Protein AF-0000000069136596 (afdb_homodimer)

InterPro domains:
  IPR002048 EF-hand domain [PF13202] (59-79)
  IPR002048 EF-hand domain [PS50222] (50-85)
  IPR002048 EF-hand domain [SM00054] (54-82)
  IPR011992 EF-hand domain pair [SSF47473] (1-91)
  IPR013787 S100/CaBP-9k-type, calcium binding, subdomain [PF01023] (4-41)
  IPR013787 S100/CaBP-9k-type, calcium binding, subdomain [SM01394] (4-48)
  IPR018247 EF-Hand 1, calcium-binding site [PS00018] (63-75)
  IPR034325 S-100 [cd00213] (2-83)

Secondary structure (DSSP, 8-state):
--HHHHHHHHHHHHHHHHTTSSS-TTSEEHHHHHHHIIIIITSHHHHTTS-HHHHHHHHHHHTSS-SSEE-HHHHHHHHHHHHHHHHHHHHHHH--S---S--------/--HHHHHHHHHHHHHHHHTTSSS-TTSEEHHHHHHHIIIIITSHHHHTTS-HHHHHHHHHHHTSS-SSEE-HHHHHHHHHHHHHHHHHHHHHHHT-S------------

Solvent-accessible surface area (backbone atoms only — not comparable to full-atom values): 12000 Å² total; per-residue (Å²): 132,46,71,66,53,50,51,32,51,48,55,50,50,57,49,46,71,45,13,34,77,89,58,55,60,74,30,23,42,59,69,37,43,53,50,48,37,60,67,40,62,64,32,68,77,49,48,72,49,26,51,68,68,32,52,52,53,21,55,48,41,44,54,59,80,66,73,59,49,28,41,64,69,34,48,38,50,21,50,35,39,42,29,49,26,32,48,52,44,55,51,56,67,59,52,70,57,87,78,73,76,92,69,76,77,80,64,90,124,132,44,74,65,53,50,49,32,51,48,54,50,49,55,50,46,70,45,15,34,77,89,58,59,60,73,30,23,42,56,71,39,45,50,50,48,38,60,69,41,62,65,31,68,76,48,49,75,47,27,51,66,69,34,51,52,53,21,56,49,42,45,52,59,81,66,74,61,48,29,41,64,69,33,45,39,50,22,51,36,40,42,30,50,27,31,47,52,42,54,50,56,66,60,52,71,58,85,80,71,75,90,64,76,75,75,62,87,123

Sequence (218 aa):
MSHLEQLIVSMVDVFEEYAGQEGKKNQISMDELKTLIDNEVSKPEFQKKIHAEDVTKAMDFLDKNHDGVVNFNEFSRCVATLARGYYKQKQGKGGKKGKGREEDEQEDQMSHLEQLIVSMVDVFEEYAGQEGKKNQISMDELKTLIDNEVSKPEFQKKIHAEDVTKAMDFLDKNHDGVVNFNEFSRCVATLARGYYKQKQGKGGKKGKGREEDEQEDQ

Structure (mmCIF, N/CA/C/O backbone):
data_AF-0000000069136596-model_v1
#
loop_
_entity.id
_entity.type
_entity.pdbx_description
1 polymer 'EF-hand domain-containing protein'
#
loop_
_atom_site.group_PDB
_atom_site.id
_atom_site.type_symbol
_atom_site.label_atom_id
_atom_site.label_alt_id
_atom_site.label_comp_id
_atom_site.label_asym_id
_atom_site.label_entity_id
_atom_site.label_seq_id
_atom_site.pdbx_PDB_ins_code
_atom_site.Cartn_x
_atom_site.Cartn_y
_atom_site.Cartn_z
_atom_site.occupancy
_atom_site.B_iso_or_equiv
_atom_site.auth_seq_id
_atom_site.auth_comp_id
_atom_site.auth_asym_id
_atom_site.auth_atom_id
_atom_site.pdbx_PDB_model_num
ATOM 1 N N . MET A 1 1 ? 9.906 3.145 -15.047 1 66.81 1 MET A N 1
ATOM 2 C CA . MET A 1 1 ? 9.562 2.783 -13.672 1 66.81 1 MET A CA 1
ATOM 3 C C . MET A 1 1 ? 8.75 1.494 -13.641 1 66.81 1 MET A C 1
ATOM 5 O O . MET A 1 1 ? 7.91 1.257 -14.516 1 66.81 1 MET A O 1
ATOM 9 N N . SER A 1 2 ? 9.172 0.569 -12.75 1 83.19 2 SER A N 1
ATOM 10 C CA . SER A 1 2 ? 8.438 -0.682 -12.609 1 83.19 2 SER A CA 1
ATOM 11 C C . SER A 1 2 ? 7.074 -0.45 -11.953 1 83.19 2 SER A C 1
ATOM 13 O O . SER A 1 2 ? 6.836 0.607 -11.367 1 83.19 2 SER A O 1
ATOM 15 N N . HIS A 1 3 ? 6.18 -1.382 -12.102 1 90.56 3 HIS A N 1
ATOM 16 C CA . HIS A 1 3 ? 4.832 -1.246 -11.555 1 90.56 3 HIS A CA 1
ATOM 17 C C . HIS A 1 3 ? 4.859 -1.157 -10.031 1 90.56 3 HIS A C 1
ATOM 19 O O . HIS A 1 3 ? 4.086 -0.404 -9.438 1 90.56 3 HIS A O 1
ATOM 25 N N . LEU A 1 4 ? 5.785 -1.9 -9.445 1 93.12 4 LEU A N 1
ATOM 26 C CA . LEU A 1 4 ? 5.914 -1.865 -7.996 1 93.12 4 LEU A CA 1
ATOM 27 C C . LEU A 1 4 ? 6.406 -0.5 -7.527 1 93.12 4 LEU A C 1
ATOM 29 O O . LEU A 1 4 ? 5.898 0.043 -6.543 1 93.12 4 LEU A O 1
ATOM 33 N N . GLU A 1 5 ? 7.34 0.072 -8.25 1 92.5 5 GLU A N 1
ATOM 34 C CA . GLU A 1 5 ? 7.844 1.399 -7.914 1 92.5 5 GLU A CA 1
ATOM 35 C C . GLU A 1 5 ? 6.742 2.451 -8.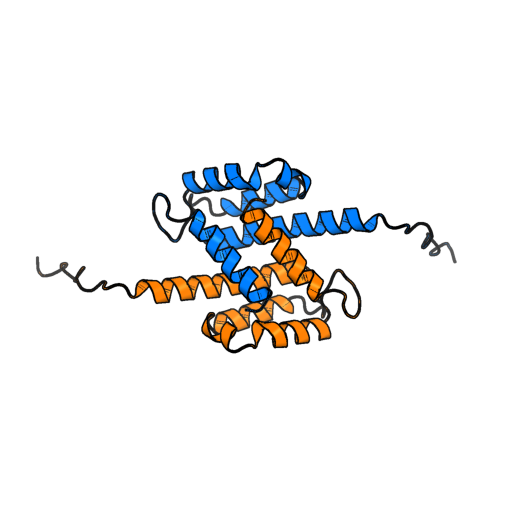023 1 92.5 5 GLU A C 1
ATOM 37 O O . GLU A 1 5 ? 6.605 3.305 -7.141 1 92.5 5 GLU A O 1
ATOM 42 N N . GLN A 1 6 ? 6.066 2.398 -9.055 1 93.81 6 GLN A N 1
ATOM 43 C CA . GLN A 1 6 ? 4.961 3.338 -9.227 1 93.81 6 GLN A CA 1
ATOM 44 C C . GLN A 1 6 ? 3.961 3.23 -8.078 1 93.81 6 GLN A C 1
ATOM 46 O O . GLN A 1 6 ? 3.428 4.242 -7.621 1 93.81 6 GLN A O 1
ATOM 51 N N . LEU A 1 7 ? 3.717 2.084 -7.711 1 96.44 7 LEU A N 1
ATOM 52 C CA . LEU A 1 7 ? 2.791 1.837 -6.609 1 96.44 7 LEU A CA 1
ATOM 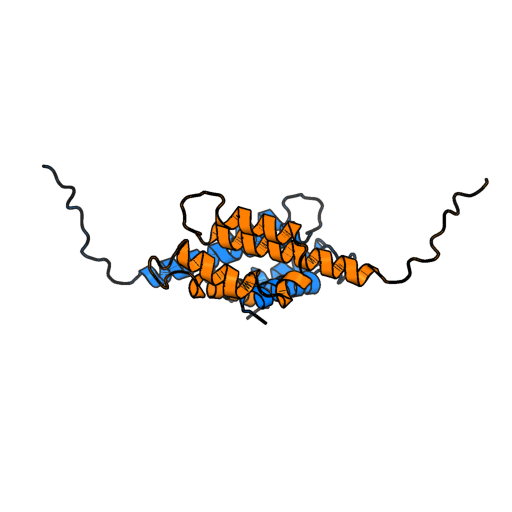53 C C . LEU A 1 7 ? 3.295 2.479 -5.32 1 96.44 7 LEU A C 1
ATOM 55 O O . LEU A 1 7 ? 2.541 3.168 -4.629 1 96.44 7 LEU A O 1
ATOM 59 N N . ILE A 1 8 ? 4.555 2.336 -5.043 1 96.44 8 ILE A N 1
ATOM 60 C CA . ILE A 1 8 ? 5.176 2.865 -3.836 1 96.44 8 ILE A CA 1
ATOM 61 C C . ILE A 1 8 ? 5.145 4.391 -3.863 1 96.44 8 ILE A C 1
ATOM 63 O O . ILE A 1 8 ? 4.762 5.027 -2.879 1 96.44 8 ILE A O 1
ATOM 67 N N . VAL A 1 9 ? 5.477 4.93 -4.961 1 94.5 9 VAL A N 1
ATOM 68 C CA . VAL A 1 9 ? 5.48 6.383 -5.129 1 94.5 9 VAL A CA 1
ATOM 69 C C . VAL A 1 9 ? 4.062 6.922 -4.969 1 94.5 9 VAL A C 1
ATOM 71 O O . VAL A 1 9 ? 3.848 7.93 -4.293 1 94.5 9 VAL A O 1
ATOM 74 N N . SER A 1 10 ? 3.158 6.266 -5.562 1 96.31 10 SER A N 1
ATOM 75 C CA . SER A 1 10 ? 1.762 6.68 -5.477 1 96.31 10 SER A CA 1
ATOM 76 C C . SER A 1 10 ? 1.274 6.688 -4.031 1 96.31 10 SER A C 1
ATOM 78 O O . SER A 1 10 ? 0.524 7.578 -3.627 1 96.31 10 SER A O 1
ATOM 80 N N . MET A 1 11 ? 1.636 5.711 -3.26 1 97.31 11 MET A N 1
ATOM 81 C CA . MET A 1 11 ? 1.23 5.641 -1.858 1 97.31 11 MET A CA 1
ATOM 82 C C . MET A 1 11 ? 1.75 6.844 -1.08 1 97.31 11 MET A C 1
ATOM 84 O O . MET A 1 11 ? 1.012 7.453 -0.305 1 97.31 11 MET A O 1
ATOM 88 N N . VAL A 1 12 ? 2.961 7.227 -1.325 1 96.31 12 VAL A N 1
ATOM 89 C CA . VAL A 1 12 ? 3.568 8.375 -0.661 1 96.31 12 VAL A CA 1
ATOM 90 C C . VAL A 1 12 ? 2.889 9.664 -1.131 1 96.31 12 VAL A C 1
ATOM 92 O O . VAL A 1 12 ? 2.582 10.539 -0.322 1 96.31 12 VAL A O 1
ATOM 95 N N . ASP A 1 13 ? 2.604 9.727 -2.418 1 94.81 13 ASP A N 1
ATOM 96 C CA . ASP A 1 13 ? 1.958 10.914 -2.979 1 94.81 13 ASP A CA 1
ATOM 97 C C . ASP A 1 13 ? 0.578 11.133 -2.363 1 94.81 13 ASP A C 1
ATOM 99 O O . ASP A 1 13 ? 0.215 12.258 -2.02 1 94.81 13 ASP A O 1
ATOM 103 N N . VAL A 1 14 ? -0.186 10.109 -2.24 1 95.75 14 VAL A N 1
ATOM 104 C CA . VAL A 1 14 ? -1.52 10.219 -1.659 1 95.75 14 VAL A CA 1
ATOM 105 C C . VAL A 1 14 ? -1.414 10.672 -0.205 1 95.75 14 VAL A C 1
ATOM 107 O O . VAL A 1 14 ? -2.182 11.531 0.241 1 95.75 14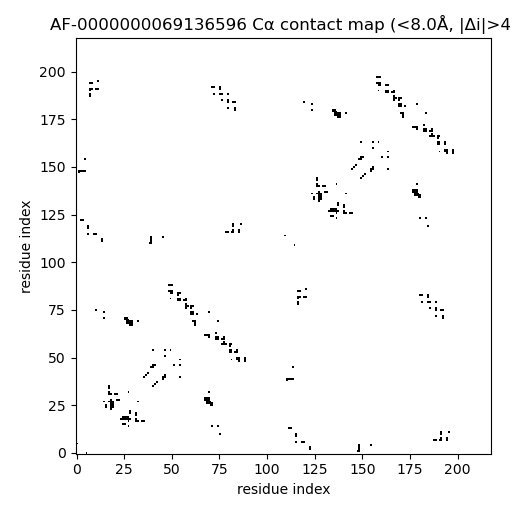 VAL A O 1
ATOM 110 N N . PHE A 1 15 ? -0.459 10.109 0.512 1 95.56 15 PHE A N 1
ATOM 111 C CA . PHE A 1 15 ? -0.244 10.523 1.893 1 95.56 15 PHE A CA 1
ATOM 112 C C . PHE A 1 15 ? 0.064 12.016 1.965 1 95.56 15 PHE A C 1
ATOM 114 O O . PHE A 1 15 ? -0.527 12.734 2.77 1 95.56 15 PHE A O 1
ATOM 121 N N . GLU A 1 16 ? 0.903 12.477 1.153 1 94.25 16 GLU A N 1
ATOM 122 C CA . GLU A 1 16 ? 1.359 13.859 1.184 1 94.25 16 GLU A CA 1
ATOM 123 C C . GLU A 1 16 ? 0.267 14.812 0.703 1 94.25 16 GLU A C 1
ATOM 125 O O . GLU A 1 16 ? 0.272 16 1.048 1 94.25 16 GLU A O 1
ATOM 130 N N . GLU A 1 17 ? -0.557 14.305 -0.137 1 93.81 17 GLU A N 1
ATOM 131 C CA . GLU A 1 17 ? -1.683 15.117 -0.596 1 93.81 17 GLU A CA 1
ATOM 132 C C . GLU A 1 17 ? -2.539 15.586 0.577 1 93.81 17 GLU A C 1
ATOM 134 O O . GLU A 1 17 ? -3.115 16.672 0.533 1 93.81 17 GLU A O 1
ATOM 139 N N . TYR A 1 18 ? -2.58 14.734 1.572 1 92.12 18 TYR A N 1
ATOM 140 C CA . TYR A 1 18 ? -3.439 15.07 2.701 1 92.12 18 TYR A CA 1
ATOM 141 C C . TYR A 1 18 ? -2.617 15.547 3.889 1 92.12 18 TYR A C 1
ATOM 143 O O . TYR A 1 18 ? -3.094 16.344 4.699 1 92.12 18 TYR A O 1
ATOM 151 N N . ALA A 1 19 ? -1.396 15.078 3.959 1 91.38 19 ALA A N 1
ATOM 152 C CA . ALA A 1 19 ? -0.52 15.523 5.043 1 91.38 19 ALA A CA 1
ATOM 153 C C . ALA A 1 19 ? 0.011 16.922 4.781 1 91.38 19 ALA A C 1
ATOM 155 O O . ALA A 1 19 ? 0.434 17.234 3.664 1 91.38 19 ALA A O 1
ATOM 156 N N . GLY A 1 20 ? 0 17.859 5.641 1 79.75 20 GLY A N 1
ATOM 157 C CA . GLY A 1 20 ? 0.69 19.141 5.574 1 79.75 20 GLY A CA 1
ATOM 158 C C . GLY A 1 20 ? -0.169 20.25 5 1 79.75 20 GLY A C 1
ATOM 159 O O . GLY A 1 20 ? 0.334 21.328 4.688 1 79.75 20 GLY A O 1
ATOM 160 N N . GLN A 1 21 ? -1.398 19.938 4.812 1 77.19 21 GLN A N 1
ATOM 161 C CA . GLN A 1 21 ? -2.283 21.016 4.383 1 77.19 21 GLN A CA 1
ATOM 162 C C . GLN A 1 21 ? -2.449 22.062 5.48 1 77.19 21 GLN A C 1
ATOM 164 O O . GLN A 1 21 ? -2.541 23.266 5.195 1 77.19 21 GLN A O 1
ATOM 169 N N . GLU A 1 22 ? -2.506 21.703 6.742 1 69.06 22 GLU A N 1
ATOM 170 C CA . GLU A 1 22 ? -2.748 22.625 7.848 1 69.06 22 GLU A CA 1
ATOM 171 C C . GLU A 1 22 ? -1.62 22.562 8.875 1 69.06 22 GLU A C 1
ATOM 173 O O . GLU A 1 22 ? -1.711 23.188 9.938 1 69.06 22 GLU A O 1
ATOM 178 N N . GLY A 1 23 ? -0.565 21.859 8.492 1 69.5 23 GLY A N 1
ATOM 179 C CA . GLY A 1 23 ? 0.415 21.703 9.555 1 69.5 23 GLY A CA 1
ATOM 180 C C . GLY A 1 23 ? 1.659 20.953 9.117 1 69.5 23 GLY A C 1
ATOM 181 O O . GLY A 1 23 ? 2.26 21.281 8.086 1 69.5 23 GLY A O 1
ATOM 182 N N . LYS A 1 24 ? 1.936 19.969 10.016 1 77.94 24 LYS A N 1
ATOM 183 C CA . LYS A 1 24 ? 3.143 19.172 9.828 1 77.94 24 LYS A CA 1
ATOM 184 C C . LYS A 1 24 ? 3.055 18.328 8.562 1 77.94 24 LYS A C 1
ATOM 186 O O . LYS A 1 24 ? 2.08 17.594 8.359 1 77.94 24 LYS A O 1
ATOM 191 N N . LYS A 1 25 ? 3.967 18.438 7.727 1 84.62 25 LYS A N 1
ATOM 192 C CA . LYS A 1 25 ? 3.984 17.797 6.414 1 84.62 25 LYS A CA 1
ATOM 193 C C . LYS A 1 25 ? 4.191 16.297 6.535 1 84.62 25 LYS A C 1
ATOM 195 O O . LYS A 1 25 ? 3.973 15.547 5.574 1 84.62 25 LYS A O 1
ATOM 200 N N . ASN A 1 26 ? 4.5 15.852 7.762 1 88.25 26 ASN A N 1
ATOM 201 C CA . ASN A 1 26 ? 4.848 14.445 7.898 1 88.25 26 ASN A CA 1
ATOM 202 C C . ASN A 1 26 ? 3.785 13.68 8.68 1 88.25 26 ASN A C 1
ATOM 204 O O . ASN A 1 26 ? 4 12.531 9.07 1 88.25 26 ASN A O 1
ATOM 208 N N . GLN A 1 27 ? 2.713 14.367 8.875 1 89.94 27 GLN A N 1
ATOM 209 C CA . GLN A 1 27 ? 1.605 13.719 9.57 1 89.94 27 GLN A CA 1
ATOM 210 C C . GLN A 1 27 ? 0.262 14.25 9.07 1 89.94 27 GLN A C 1
ATOM 212 O O . GLN A 1 27 ? 0.162 15.398 8.648 1 89.94 27 GLN A O 1
ATOM 217 N N . ILE A 1 28 ? -0.779 13.453 9.086 1 92.31 28 ILE A N 1
ATOM 218 C CA . ILE A 1 28 ? -2.152 13.844 8.781 1 92.31 28 ILE A CA 1
ATOM 219 C C . ILE A 1 28 ? -2.887 14.18 10.078 1 92.31 28 ILE A C 1
ATOM 221 O O . ILE A 1 28 ? -3.023 13.328 10.961 1 92.31 28 ILE A O 1
ATOM 225 N N . SER A 1 29 ? -3.277 15.406 10.227 1 89.25 29 SER A N 1
ATOM 226 C CA . SER A 1 29 ? -4.027 15.844 11.398 1 89.25 29 SER A CA 1
ATOM 227 C C . SER A 1 29 ? -5.453 15.305 11.375 1 89.25 29 SER A C 1
ATOM 229 O O . SER A 1 29 ? -5.895 14.75 10.367 1 89.25 29 SER A O 1
ATOM 231 N N . MET A 1 30 ? -6.172 15.508 12.469 1 85.94 30 MET A N 1
ATOM 232 C CA . MET A 1 30 ? -7.551 15.031 12.578 1 85.94 30 MET A CA 1
ATOM 233 C C . MET A 1 30 ? -8.438 15.68 11.523 1 85.94 30 MET A C 1
ATOM 235 O O . MET A 1 30 ? -9.273 15.008 10.906 1 85.94 30 MET A O 1
ATOM 239 N N . ASP A 1 31 ? -8.219 16.984 11.328 1 88.56 31 ASP A N 1
ATOM 240 C CA . ASP A 1 31 ? -8.992 17.672 10.305 1 88.56 31 ASP A CA 1
ATOM 241 C C . ASP A 1 31 ? -8.68 17.141 8.914 1 88.56 31 ASP A C 1
ATOM 243 O O . ASP A 1 31 ? -9.578 16.953 8.094 1 88.56 31 ASP A O 1
ATOM 247 N N . GLU A 1 32 ? -7.469 16.922 8.656 1 91.62 32 GLU A N 1
ATOM 248 C CA . GLU A 1 32 ? -7.035 16.359 7.383 1 91.62 32 GLU A CA 1
ATOM 249 C C . GLU A 1 32 ? -7.57 14.945 7.191 1 91.62 32 GLU A C 1
ATOM 251 O O . GLU A 1 32 ? -7.934 14.562 6.078 1 91.62 32 GLU A O 1
ATOM 256 N N . LEU A 1 33 ? -7.504 14.203 8.266 1 90.12 33 LEU A N 1
ATOM 257 C CA . LEU A 1 33 ? -8.039 12.852 8.219 1 90.12 33 LEU A CA 1
ATOM 258 C C . LEU A 1 33 ? -9.516 12.859 7.859 1 90.12 33 LEU A C 1
ATOM 260 O O . LEU A 1 33 ? -9.961 12.07 7.02 1 90.12 33 LEU A O 1
ATOM 264 N N . LYS A 1 34 ? -10.258 13.75 8.492 1 88.88 34 LYS A N 1
ATOM 265 C CA . LYS A 1 34 ? -11.672 13.891 8.156 1 88.88 34 LYS A CA 1
ATOM 266 C C . LYS A 1 34 ? -11.867 14.195 6.676 1 88.88 34 LYS A C 1
ATOM 268 O O . LYS A 1 34 ? -12.727 13.602 6.023 1 88.88 34 LYS A O 1
ATOM 273 N N . THR A 1 35 ? -11.07 15.055 6.16 1 91.38 35 THR A N 1
ATOM 274 C CA . THR A 1 35 ? -11.125 15.406 4.746 1 91.38 35 THR A CA 1
ATOM 275 C C . THR A 1 35 ? -10.828 14.188 3.875 1 91.38 35 THR A C 1
ATOM 277 O O . THR A 1 35 ? -11.508 13.953 2.875 1 91.38 35 THR A O 1
ATOM 280 N N . LEU A 1 36 ? -9.789 13.438 4.234 1 90.25 36 LEU A N 1
ATOM 281 C CA . LEU A 1 36 ? -9.43 12.219 3.518 1 90.25 36 LEU A CA 1
ATOM 282 C C . LEU A 1 36 ? -10.594 11.227 3.508 1 90.25 36 LEU A C 1
ATOM 284 O O . LEU A 1 36 ? -10.945 10.688 2.457 1 90.25 36 LEU A O 1
ATOM 288 N N . ILE A 1 37 ? -11.188 11.016 4.625 1 89.75 37 ILE A N 1
ATOM 289 C CA . ILE A 1 37 ? -12.297 10.07 4.754 1 89.75 37 ILE A CA 1
ATOM 290 C C . ILE A 1 37 ? -13.477 10.539 3.904 1 89.75 37 ILE A C 1
ATOM 292 O O . ILE A 1 37 ? -14.031 9.766 3.121 1 89.75 37 ILE A O 1
ATOM 296 N N . ASP A 1 38 ? -13.828 11.742 3.961 1 90.69 38 ASP A N 1
ATOM 297 C CA . ASP A 1 38 ? -14.977 12.289 3.25 1 90.69 38 ASP A CA 1
ATOM 298 C C . ASP A 1 38 ? -14.758 12.25 1.738 1 90.69 38 ASP A C 1
ATOM 300 O O . ASP A 1 38 ? -15.688 11.945 0.98 1 90.69 38 ASP A O 1
ATOM 304 N N . ASN A 1 39 ? -13.531 12.539 1.369 1 91.62 39 ASN A N 1
ATOM 305 C CA . ASN A 1 39 ? -13.234 12.656 -0.054 1 91.62 39 ASN A CA 1
ATOM 306 C C . ASN A 1 39 ? -12.984 11.289 -0.685 1 91.62 39 ASN A C 1
ATOM 308 O O . ASN A 1 39 ? -13.141 11.117 -1.896 1 91.62 39 ASN A O 1
ATOM 312 N N . GLU A 1 40 ? -12.602 10.297 0.144 1 90.94 40 GLU A N 1
ATOM 313 C CA . GLU A 1 40 ? -12.141 9.039 -0.438 1 90.94 40 GLU A CA 1
ATOM 314 C C . GLU A 1 40 ? -12.938 7.859 0.097 1 90.94 40 GLU A C 1
ATOM 316 O O . GLU A 1 40 ? -13.711 7.242 -0.64 1 90.94 40 GLU A O 1
ATOM 321 N N . VAL A 1 41 ? -12.992 7.621 1.342 1 86.69 41 VAL A N 1
ATOM 322 C CA . VAL A 1 41 ? -13.5 6.402 1.969 1 86.69 41 VAL A CA 1
ATOM 323 C C . VAL A 1 41 ? -15.023 6.434 2.004 1 86.69 41 VAL A C 1
ATOM 325 O O . VAL A 1 41 ? -15.672 5.398 1.842 1 86.69 41 VAL A O 1
ATOM 328 N N . SER A 1 42 ? -15.594 7.59 2.117 1 87.5 42 SER A N 1
ATOM 329 C CA . SER A 1 42 ? -17.031 7.715 2.293 1 87.5 42 SER A CA 1
ATOM 330 C C . SER A 1 42 ? -17.766 7.746 0.95 1 87.5 42 SER A C 1
ATOM 332 O O . SER A 1 42 ? -18.984 7.727 0.901 1 87.5 42 SER A O 1
ATOM 334 N N . LYS A 1 43 ? -17.094 7.773 -0.09 1 89.69 43 LYS A N 1
ATOM 335 C CA . LYS A 1 43 ? -17.75 7.797 -1.4 1 89.69 43 LYS A CA 1
ATOM 336 C C . LYS A 1 43 ? -18.438 6.469 -1.697 1 89.69 43 LYS A C 1
ATOM 338 O O . LYS A 1 43 ? -17.875 5.398 -1.454 1 89.69 43 LYS A O 1
ATOM 343 N N . PRO A 1 44 ? -19.594 6.547 -2.254 1 88 44 PRO A N 1
ATOM 344 C CA . PRO A 1 44 ? -20.391 5.336 -2.518 1 88 44 PRO A CA 1
ATOM 345 C C . PRO A 1 44 ? -19.656 4.352 -3.432 1 88 44 PRO A C 1
ATOM 347 O O . PRO A 1 44 ? -19.766 3.137 -3.248 1 88 44 PRO A O 1
ATOM 350 N N . GLU A 1 45 ? -18.953 4.863 -4.32 1 84.5 45 GLU A N 1
ATOM 351 C CA . GLU A 1 45 ? -18.25 4.004 -5.262 1 84.5 45 GLU A CA 1
ATOM 352 C C . GLU A 1 45 ? -17.203 3.152 -4.547 1 84.5 45 GLU A C 1
ATOM 354 O O . GLU A 1 45 ? -16.938 2.018 -4.949 1 84.5 45 GLU A O 1
ATOM 359 N N . PHE A 1 46 ? -16.656 3.684 -3.531 1 85.56 46 PHE A N 1
ATOM 360 C CA . PHE A 1 46 ? -15.633 2.992 -2.756 1 85.56 46 PHE A CA 1
ATOM 361 C C . PHE A 1 46 ? -16.266 1.982 -1.804 1 85.56 46 PHE A C 1
ATOM 363 O O . PHE A 1 46 ? -15.781 0.855 -1.677 1 85.56 46 PHE A O 1
ATOM 370 N N . GLN A 1 47 ? -17.328 2.305 -1.331 1 86.25 47 GLN A N 1
ATOM 371 C CA . GLN A 1 47 ? -18.016 1.483 -0.341 1 86.25 47 GLN A CA 1
ATOM 372 C C . GLN A 1 47 ? -18.609 0.227 -0.979 1 86.25 47 GLN A C 1
ATOM 374 O O . GLN A 1 47 ? -18.766 -0.797 -0.311 1 86.25 47 GLN A O 1
ATOM 379 N N . LYS A 1 48 ? -18.812 0.264 -2.227 1 89.12 48 LYS A N 1
ATOM 380 C CA . LYS A 1 48 ? -19.375 -0.881 -2.939 1 89.12 48 LYS A CA 1
ATOM 381 C C . LYS A 1 48 ? -18.297 -1.911 -3.26 1 89.12 48 LYS A C 1
ATOM 383 O O . LYS A 1 48 ? -18.594 -3.078 -3.512 1 89.12 48 LYS A O 1
ATOM 388 N N . LYS A 1 49 ? -17.141 -1.511 -3.199 1 91.31 49 LYS A N 1
ATOM 389 C CA . LYS A 1 49 ? -16.047 -2.365 -3.652 1 91.31 49 LYS A CA 1
ATOM 390 C C . LYS A 1 49 ? -15.328 -3.021 -2.473 1 91.31 49 LYS A C 1
ATOM 392 O O . LYS A 1 49 ? -14.516 -3.928 -2.658 1 91.31 49 LYS A O 1
ATOM 397 N N . ILE A 1 50 ? -15.625 -2.598 -1.283 1 92.25 50 ILE A N 1
ATOM 398 C CA . ILE A 1 50 ? -14.992 -3.117 -0.076 1 92.25 50 ILE A CA 1
ATOM 399 C C . ILE A 1 50 ? -16.047 -3.342 1.004 1 92.25 50 ILE A C 1
ATOM 401 O O . ILE A 1 50 ? -16.906 -2.488 1.229 1 92.25 50 ILE A O 1
ATOM 405 N N . HIS A 1 51 ? -15.969 -4.539 1.644 1 89.88 51 HIS A N 1
ATOM 406 C CA . HIS A 1 51 ? -16.906 -4.82 2.729 1 89.88 51 HIS A CA 1
ATOM 407 C C . HIS A 1 51 ? -16.797 -3.771 3.832 1 89.88 51 HIS A C 1
ATOM 409 O O . HIS A 1 51 ? -15.695 -3.322 4.164 1 89.88 51 HIS A O 1
ATOM 415 N N . ALA A 1 52 ? -17.938 -3.482 4.367 1 88.5 52 ALA A N 1
ATOM 416 C CA . ALA A 1 52 ? -18.031 -2.475 5.418 1 88.5 52 ALA A CA 1
ATOM 417 C C . ALA A 1 52 ? -17.125 -2.816 6.59 1 88.5 52 ALA A C 1
ATOM 419 O O . ALA A 1 52 ? -16.562 -1.923 7.227 1 88.5 52 ALA A O 1
ATOM 420 N N . GLU A 1 53 ? -17.016 -4.086 6.895 1 91.12 53 GLU A N 1
ATOM 421 C CA . GLU A 1 53 ? -16.188 -4.531 8.008 1 91.12 53 GLU A CA 1
ATOM 422 C C . GLU A 1 53 ? -14.719 -4.156 7.781 1 91.12 53 GLU A C 1
ATOM 424 O O . GLU A 1 53 ? -14.031 -3.738 8.719 1 91.12 53 GLU A O 1
ATOM 429 N N . ASP A 1 54 ? -14.281 -4.273 6.539 1 91.5 54 ASP A N 1
ATOM 430 C CA . ASP A 1 54 ? -12.898 -3.938 6.203 1 91.5 54 ASP A CA 1
ATOM 431 C C . ASP A 1 54 ? -12.672 -2.428 6.254 1 91.5 54 ASP A C 1
ATOM 433 O O . ASP A 1 54 ? -11.609 -1.966 6.672 1 91.5 54 ASP A O 1
ATOM 437 N N . VAL A 1 55 ? -13.625 -1.695 5.867 1 91.12 55 VAL A N 1
ATOM 438 C CA . VAL A 1 55 ? -13.547 -0.24 5.949 1 91.12 55 VAL A CA 1
ATOM 439 C C . VAL A 1 55 ? -13.453 0.193 7.41 1 91.12 55 VAL A C 1
ATOM 441 O O . VAL A 1 55 ? -12.625 1.033 7.762 1 91.12 55 VAL A O 1
ATOM 444 N N . THR A 1 56 ? -14.281 -0.417 8.266 1 89.69 56 THR A N 1
ATOM 445 C CA . THR A 1 56 ? -14.273 -0.112 9.688 1 89.69 56 THR A CA 1
ATOM 446 C C . THR A 1 56 ? -12.914 -0.439 10.305 1 89.69 56 THR A C 1
ATOM 448 O O . THR A 1 56 ? -12.352 0.365 11.047 1 89.69 56 THR A O 1
ATOM 451 N N . LYS A 1 57 ? -12.352 -1.535 9.961 1 90.81 57 LYS A N 1
ATOM 452 C CA . LYS A 1 57 ? -11.039 -1.941 10.453 1 90.81 57 LYS A CA 1
ATOM 453 C C . LYS A 1 57 ? -9.961 -0.947 10.023 1 90.81 57 LYS A C 1
ATOM 455 O O . LYS A 1 57 ? -9.086 -0.591 10.82 1 90.81 57 LYS A O 1
ATOM 460 N N . ALA A 1 58 ? -10.062 -0.553 8.766 1 90.12 58 ALA A N 1
ATOM 461 C CA . ALA A 1 58 ? -9.094 0.401 8.227 1 90.12 58 ALA A CA 1
ATOM 462 C C . ALA A 1 58 ? -9.164 1.73 8.977 1 90.12 58 ALA A C 1
ATOM 464 O O . ALA A 1 58 ? -8.133 2.332 9.281 1 90.12 58 ALA A O 1
ATOM 465 N N . MET A 1 59 ? -10.328 2.164 9.281 1 85.19 59 MET A N 1
ATOM 466 C CA . MET A 1 59 ? -10.516 3.41 10.016 1 85.19 59 MET A CA 1
ATOM 467 C C . MET A 1 59 ? -9.953 3.299 11.43 1 85.19 59 MET A C 1
ATOM 469 O O . MET A 1 59 ? -9.414 4.27 11.961 1 85.19 59 MET A O 1
ATOM 473 N N . ASP A 1 60 ? -10.039 2.129 12 1 84.44 60 ASP A N 1
ATOM 474 C CA . ASP A 1 60 ? -9.492 1.88 13.328 1 84.44 60 ASP A CA 1
ATOM 475 C C . ASP A 1 60 ? -7.969 1.995 13.328 1 84.44 60 ASP A C 1
ATOM 477 O O . ASP A 1 60 ? -7.375 2.402 14.328 1 84.44 60 ASP A O 1
ATOM 481 N N . PHE A 1 61 ? -7.391 1.647 12.227 1 81.12 61 PHE A N 1
ATOM 482 C CA . PHE A 1 61 ? -5.938 1.697 12.117 1 81.12 61 PHE A CA 1
ATOM 483 C C . PHE A 1 61 ? -5.449 3.139 12.031 1 81.12 61 PHE A C 1
ATOM 485 O O . PHE A 1 61 ? -4.324 3.443 12.438 1 81.12 61 PHE A O 1
ATOM 492 N N . LEU A 1 62 ? -6.203 4.055 11.422 1 80.38 62 LEU A N 1
ATOM 493 C CA . LEU A 1 62 ? -5.82 5.457 11.273 1 80.38 62 LEU A CA 1
ATOM 494 C C . LEU A 1 62 ? -5.801 6.156 12.633 1 80.38 62 LEU A C 1
ATOM 496 O O . LEU A 1 62 ? -5.027 7.094 12.836 1 80.38 62 LEU A O 1
ATOM 500 N N . ASP A 1 63 ? -6.508 5.824 13.562 1 71.56 63 ASP A N 1
ATOM 501 C CA . ASP A 1 63 ? -6.57 6.438 14.883 1 71.56 63 ASP A CA 1
ATOM 502 C C . ASP A 1 63 ? -6.039 5.484 15.953 1 71.56 63 ASP A C 1
ATOM 504 O O . ASP A 1 63 ? -6.496 5.512 17.094 1 71.56 63 ASP A O 1
ATOM 508 N N . LYS A 1 64 ? -5.25 4.504 15.562 1 66.94 64 LYS A N 1
ATOM 509 C CA . LYS A 1 64 ? -4.922 3.43 16.5 1 66.94 64 LYS A CA 1
ATOM 510 C C . LYS A 1 64 ? -4.121 3.957 17.688 1 66.94 64 LYS A C 1
ATOM 512 O O . LYS A 1 64 ? -4.352 3.553 18.828 1 66.94 64 LYS A O 1
ATOM 517 N N . ASN A 1 65 ? -3.172 4.844 17.328 1 64.5 65 ASN A N 1
ATOM 518 C CA . ASN A 1 65 ? -2.381 5.234 18.484 1 64.5 65 ASN A CA 1
ATOM 519 C C . ASN A 1 65 ? -2.996 6.43 19.203 1 64.5 65 ASN A C 1
ATOM 521 O O . ASN A 1 65 ? -2.475 6.883 20.219 1 64.5 65 ASN A O 1
ATOM 525 N N . HIS A 1 66 ? -4.043 6.902 18.781 1 65.56 66 HIS A N 1
ATOM 526 C CA . HIS A 1 66 ? -4.895 7.902 19.422 1 65.56 66 HIS A CA 1
ATOM 527 C C . HIS A 1 66 ? -4.113 9.172 19.734 1 65.56 66 HIS A C 1
ATOM 529 O O . HIS A 1 66 ? -4.246 9.734 20.828 1 65.56 66 HIS A O 1
ATOM 535 N N . ASP A 1 67 ? -2.992 9.344 19 1 72.12 67 ASP A N 1
ATOM 536 C CA . ASP A 1 67 ? -2.252 10.578 19.219 1 72.12 67 ASP A CA 1
ATOM 537 C C . ASP A 1 67 ? -2.832 11.727 18.406 1 72.12 67 ASP A C 1
ATOM 539 O O . ASP A 1 67 ? -2.375 12.867 18.5 1 72.12 67 ASP A O 1
ATOM 543 N N . GLY A 1 68 ? -3.852 11.391 17.781 1 77.38 68 GLY A N 1
ATOM 544 C CA . GLY A 1 68 ? -4.602 12.406 17.062 1 77.38 68 GLY A CA 1
ATOM 545 C C . GLY A 1 68 ? -4.012 12.75 15.711 1 77.38 68 GLY A C 1
ATOM 546 O O . GLY A 1 68 ? -4.383 13.75 15.102 1 77.38 68 GLY A O 1
ATOM 547 N N . VAL A 1 69 ? -2.873 12.133 15.375 1 86.25 69 VAL A N 1
ATOM 548 C CA . VAL A 1 69 ? -2.289 12.344 14.055 1 86.25 69 VAL A CA 1
ATOM 549 C C . VAL A 1 69 ? -2.051 11.008 13.367 1 86.25 69 VAL A C 1
ATOM 551 O O . VAL A 1 69 ? -1.986 9.961 14.031 1 86.25 69 VAL A O 1
ATOM 554 N N . VAL A 1 70 ? -2.037 11.008 12.156 1 91 70 VAL A N 1
ATOM 555 C CA . VAL A 1 70 ? -1.771 9.82 11.352 1 91 70 VAL A CA 1
ATOM 556 C C . VAL A 1 70 ? -0.401 9.945 10.688 1 91 70 VAL A C 1
ATOM 558 O O . VAL A 1 70 ? -0.173 10.852 9.883 1 91 70 VAL A O 1
ATOM 561 N N . ASN A 1 71 ? 0.586 9.141 11.117 1 91.12 71 ASN A N 1
ATOM 562 C CA . ASN A 1 71 ? 1.879 9.094 10.445 1 91.12 71 ASN A CA 1
ATOM 563 C C . ASN A 1 71 ? 1.856 8.141 9.258 1 91.12 71 ASN A C 1
ATOM 565 O O . ASN A 1 71 ? 0.833 7.512 8.977 1 91.12 71 ASN A O 1
ATOM 569 N N . PHE A 1 72 ? 2.896 8.023 8.547 1 93.62 72 PHE A N 1
ATOM 570 C CA . PHE A 1 72 ? 2.916 7.25 7.309 1 93.62 72 PHE A CA 1
ATOM 571 C C . PHE A 1 72 ? 2.729 5.766 7.602 1 93.62 72 PHE A C 1
ATOM 573 O O . PHE A 1 72 ? 2.1 5.051 6.816 1 93.62 72 PHE A O 1
ATOM 580 N N . ASN A 1 73 ? 3.275 5.324 8.734 1 91.56 73 ASN A N 1
ATOM 581 C CA . ASN A 1 73 ? 3.115 3.918 9.086 1 91.56 73 ASN A CA 1
ATOM 582 C C . ASN A 1 73 ? 1.646 3.549 9.266 1 91.56 73 ASN A C 1
ATOM 584 O O . ASN A 1 73 ? 1.192 2.523 8.758 1 91.56 73 ASN A O 1
ATOM 588 N N . GLU A 1 74 ? 0.953 4.332 9.953 1 92 74 GLU A N 1
ATOM 589 C CA . GLU A 1 74 ? -0.473 4.098 10.156 1 92 74 GLU A CA 1
ATOM 590 C C . GLU A 1 74 ? -1.247 4.207 8.852 1 92 74 GLU A C 1
ATOM 592 O O . GLU A 1 74 ? -2.17 3.426 8.602 1 92 74 GLU A O 1
ATOM 597 N N . PHE A 1 75 ? -0.85 5.168 8.086 1 94.25 75 PHE A N 1
ATOM 598 C CA . PHE A 1 75 ? -1.485 5.34 6.789 1 94.25 75 PHE A CA 1
ATOM 599 C C . PHE A 1 75 ? -1.265 4.113 5.91 1 94.25 75 PHE A C 1
ATOM 601 O O . PHE A 1 75 ? -2.207 3.604 5.301 1 94.25 75 PHE A O 1
ATOM 608 N N . SER A 1 76 ? -0.054 3.648 5.836 1 95 76 SER A N 1
ATOM 609 C CA . SER A 1 76 ? 0.262 2.504 4.988 1 95 76 SER A CA 1
ATOM 610 C C . SER A 1 76 ? -0.483 1.254 5.445 1 95 76 SER A C 1
ATOM 612 O O . SER A 1 76 ? -0.885 0.428 4.621 1 95 76 SER A O 1
ATOM 614 N N . ARG A 1 77 ? -0.683 1.093 6.754 1 92.06 77 ARG A N 1
ATOM 615 C CA . ARG A 1 77 ? -1.461 -0.027 7.277 1 92.06 77 ARG A CA 1
ATOM 616 C C . ARG A 1 77 ? -2.924 0.081 6.859 1 92.06 77 ARG A C 1
ATOM 618 O O . ARG A 1 77 ? -3.555 -0.924 6.523 1 92.06 77 ARG A O 1
ATOM 625 N N . CYS A 1 78 ? -3.406 1.27 6.918 1 93.88 78 CYS A N 1
ATOM 626 C CA . CYS A 1 78 ? -4.77 1.525 6.469 1 93.88 78 CYS A CA 1
ATOM 627 C C . CYS A 1 78 ? -4.945 1.133 5.008 1 93.88 78 CYS A C 1
ATOM 629 O O . CYS A 1 78 ? -5.887 0.415 4.664 1 93.88 78 CYS A O 1
ATOM 631 N N . VAL A 1 79 ? -4.035 1.569 4.168 1 96.19 79 VAL A N 1
ATOM 632 C CA . VAL A 1 79 ? -4.086 1.269 2.742 1 96.19 79 VAL A CA 1
ATOM 633 C C . VAL A 1 79 ? -4.043 -0.243 2.529 1 96.19 79 VAL A C 1
ATOM 635 O O . VAL A 1 79 ? -4.809 -0.786 1.729 1 96.19 79 VAL A O 1
ATOM 638 N N . ALA A 1 80 ? -3.17 -0.925 3.283 1 95.06 80 ALA A N 1
ATOM 639 C CA . ALA A 1 80 ? -3.053 -2.377 3.172 1 95.06 80 ALA A CA 1
ATOM 640 C C . ALA A 1 80 ? -4.367 -3.062 3.535 1 95.06 80 ALA A C 1
ATOM 642 O O . ALA A 1 80 ? -4.797 -3.992 2.848 1 95.06 80 ALA A O 1
ATOM 643 N N . THR A 1 81 ? -5.012 -2.654 4.551 1 94.31 81 THR A N 1
ATOM 644 C CA . THR A 1 81 ? -6.27 -3.236 5.012 1 94.31 81 THR A CA 1
ATOM 645 C C . THR A 1 81 ? -7.371 -3.031 3.98 1 94.31 81 THR A C 1
ATOM 647 O O . THR A 1 81 ? -8.109 -3.965 3.662 1 94.31 81 THR A O 1
ATOM 650 N N . LEU A 1 82 ? -7.48 -1.834 3.414 1 95.38 82 LEU A N 1
ATOM 651 C CA . LEU A 1 82 ? -8.461 -1.546 2.377 1 95.38 82 LEU A CA 1
ATOM 652 C C . LEU A 1 82 ? -8.211 -2.391 1.135 1 95.38 82 LEU A C 1
ATOM 654 O O . LEU A 1 82 ? -9.148 -2.928 0.541 1 95.38 82 LEU A O 1
ATOM 658 N N . ALA A 1 83 ? -6.941 -2.471 0.758 1 96.44 83 ALA A N 1
ATOM 659 C CA . ALA A 1 83 ? -6.578 -3.277 -0.405 1 96.44 83 ALA A CA 1
ATOM 660 C C . ALA A 1 83 ? -6.953 -4.742 -0.193 1 96.44 83 ALA A C 1
ATOM 662 O O . ALA A 1 83 ? -7.41 -5.414 -1.121 1 96.44 83 ALA A O 1
ATOM 663 N N . ARG A 1 84 ? -6.727 -5.215 1.043 1 94.69 84 ARG A N 1
ATOM 664 C CA . ARG A 1 84 ? -7.125 -6.582 1.369 1 94.69 84 ARG A CA 1
ATOM 665 C C . ARG A 1 84 ? -8.625 -6.766 1.211 1 94.69 84 ARG A C 1
ATOM 667 O O . ARG A 1 84 ? -9.078 -7.785 0.685 1 94.69 84 ARG A O 1
ATOM 674 N N . GLY A 1 85 ? -9.383 -5.848 1.708 1 94.38 85 GLY A N 1
ATOM 675 C CA . GLY A 1 85 ? -10.828 -5.906 1.523 1 94.38 85 GLY A CA 1
ATOM 676 C C . GLY A 1 85 ? -11.242 -5.918 0.064 1 94.38 85 GLY A C 1
ATOM 677 O O . GLY A 1 85 ? -12.109 -6.699 -0.335 1 94.38 85 GLY A O 1
ATOM 678 N N . TYR A 1 86 ? -10.664 -5.027 -0.706 1 94.69 86 TYR A N 1
ATOM 679 C CA . TYR A 1 86 ? -10.938 -4.984 -2.139 1 94.69 86 TYR A CA 1
ATOM 680 C C . TYR A 1 86 ? -10.578 -6.309 -2.801 1 94.69 86 TYR A C 1
ATOM 682 O O . TYR A 1 86 ? -11.344 -6.824 -3.623 1 94.69 86 TYR A O 1
ATOM 690 N N . TYR A 1 87 ? -9.406 -6.859 -2.51 1 95 87 TYR A N 1
ATOM 691 C CA . TYR A 1 87 ? -8.945 -8.133 -3.055 1 95 87 TYR A CA 1
ATOM 692 C C . TYR A 1 87 ? -9.93 -9.25 -2.742 1 95 87 TYR A C 1
ATOM 694 O O . TYR A 1 87 ? -10.258 -10.062 -3.615 1 95 87 TYR A O 1
ATOM 702 N N . LYS A 1 88 ? -10.414 -9.32 -1.513 1 92.88 88 LYS A N 1
ATOM 703 C CA . LYS A 1 88 ? -11.375 -10.328 -1.083 1 92.88 88 LYS A CA 1
ATOM 704 C C . LYS A 1 88 ? -12.664 -10.242 -1.896 1 92.88 88 LYS A C 1
ATOM 706 O O . LYS A 1 88 ? -13.203 -11.266 -2.318 1 92.88 88 LYS A O 1
ATOM 711 N N . GLN A 1 89 ? -13.117 -9.102 -2.08 1 91.44 89 GLN A N 1
ATOM 712 C CA . GLN A 1 89 ? -14.352 -8.906 -2.838 1 91.44 89 GLN A CA 1
ATOM 713 C C . GLN A 1 89 ? -14.164 -9.297 -4.301 1 91.44 89 GLN A C 1
ATOM 715 O O . GLN A 1 89 ? -15.047 -9.922 -4.898 1 91.44 89 GLN A O 1
ATOM 720 N N . LYS A 1 90 ? -13.094 -8.891 -4.84 1 89.69 90 LYS A N 1
ATOM 721 C CA . LYS A 1 90 ? -12.781 -9.219 -6.227 1 89.69 90 LYS A CA 1
ATOM 722 C C . LYS A 1 90 ? -12.719 -10.727 -6.434 1 89.69 90 LYS A C 1
ATOM 724 O O . LYS A 1 90 ? -13.133 -11.234 -7.477 1 89.69 90 LYS A O 1
ATOM 729 N N . GLN A 1 91 ? -12.117 -11.453 -5.43 1 86.75 91 GLN A N 1
ATOM 730 C CA . GLN A 1 91 ? -12.023 -12.906 -5.512 1 86.75 91 GLN A CA 1
ATOM 731 C C . GLN A 1 91 ? -13.398 -13.555 -5.355 1 86.75 91 GLN A C 1
ATOM 733 O O . GLN A 1 91 ? -13.656 -14.625 -5.906 1 86.75 91 GLN A O 1
ATOM 738 N N . GLY A 1 92 ? -14.117 -13.047 -4.387 1 74.44 92 GLY A N 1
ATOM 739 C CA . GLY A 1 92 ? -15.469 -13.578 -4.227 1 74.44 92 GLY A CA 1
ATOM 740 C C . GLY A 1 92 ? -16.344 -13.352 -5.441 1 74.44 92 GLY A C 1
ATOM 741 O O . GLY A 1 92 ? -17.172 -14.195 -5.777 1 74.44 92 GLY A O 1
ATOM 742 N N . LYS A 1 93 ? -16.359 -12.219 -5.938 1 61.09 93 LYS A N 1
ATOM 743 C CA . LYS A 1 93 ? -17.156 -11.922 -7.129 1 61.09 93 LYS A CA 1
ATOM 744 C C . LYS A 1 93 ? -16.688 -12.742 -8.328 1 61.09 93 LYS A C 1
ATOM 746 O O . LYS A 1 93 ? -17.484 -13.094 -9.195 1 61.09 93 LYS A O 1
ATOM 751 N N . GLY A 1 94 ? -15.305 -13.023 -8.445 1 51.69 94 GLY A N 1
ATOM 752 C CA . GLY A 1 94 ? -14.805 -13.891 -9.5 1 51.69 94 GLY A CA 1
ATOM 753 C C . GLY A 1 94 ? -15.156 -15.352 -9.297 1 51.69 94 GLY A C 1
ATOM 754 O O . GLY A 1 94 ? -14.945 -16.172 -10.18 1 51.69 94 GLY A O 1
ATOM 755 N N . GLY A 1 95 ? -15.125 -15.695 -7.965 1 45.44 95 GLY A N 1
ATOM 756 C CA . GLY A 1 95 ? -15.461 -17.094 -7.746 1 45.44 95 GLY A CA 1
ATOM 757 C C . GLY A 1 95 ? -16.859 -17.453 -8.234 1 45.44 95 GLY A C 1
ATOM 758 O O . GLY A 1 95 ? -17.297 -18.594 -8.062 1 45.44 95 GLY A O 1
ATOM 759 N N . LYS A 1 96 ? -17.609 -16.609 -8.445 1 43.47 96 LYS A N 1
ATOM 760 C CA . LYS A 1 96 ? -18.828 -17.203 -9 1 43.47 96 LYS A CA 1
ATOM 761 C C . LYS A 1 96 ? -18.562 -17.844 -10.359 1 43.47 96 LYS A C 1
ATOM 763 O O . LYS A 1 96 ? -18.984 -17.312 -11.391 1 43.47 96 LYS A O 1
ATOM 768 N N . LYS A 1 97 ? -17.406 -18.234 -10.852 1 41.47 97 LYS A N 1
ATOM 769 C CA . LYS A 1 97 ? -17.594 -19.359 -11.75 1 41.47 97 LYS A CA 1
ATOM 770 C C . LYS A 1 97 ? -18.219 -20.547 -11.016 1 41.47 97 LYS A C 1
ATOM 772 O O . LYS A 1 97 ? -18.141 -20.625 -9.789 1 41.47 97 LYS A O 1
ATOM 777 N N . GLY A 1 98 ? -18.797 -21.781 -11.805 1 32.91 98 GLY A N 1
ATOM 778 C CA . GLY A 1 98 ? -19.484 -23.062 -11.664 1 32.91 98 GLY A CA 1
ATOM 779 C C . GLY A 1 98 ? -18.719 -24.062 -10.82 1 32.91 98 GLY A C 1
ATOM 780 O O . GLY A 1 98 ? -17.906 -24.828 -11.336 1 32.91 98 GLY A O 1
ATOM 781 N N . LYS A 1 99 ? -18.031 -23.797 -9.852 1 36.75 99 LYS A N 1
ATOM 782 C CA . LYS A 1 99 ? -17.844 -25 -9.047 1 36.75 99 LYS A CA 1
ATOM 783 C C . LYS A 1 99 ? -19.172 -25.625 -8.648 1 36.75 99 LYS A C 1
ATOM 785 O O . LYS A 1 99 ? -19.828 -25.141 -7.723 1 36.75 99 LYS A O 1
ATOM 790 N N . GLY A 1 100 ? -20.109 -26.094 -9.414 1 30.05 100 GLY A N 1
ATOM 791 C CA . GLY A 1 100 ? -20.953 -27.25 -9.078 1 30.05 100 GLY A CA 1
ATOM 792 C C . GLY A 1 100 ? -20.172 -28.391 -8.445 1 30.05 100 GLY A C 1
ATOM 793 O O . GLY A 1 100 ? -20.547 -28.891 -7.387 1 30.05 100 GLY A O 1
ATOM 794 N N . ARG A 1 101 ? -19.438 -29.438 -9.227 1 32.56 101 ARG A N 1
ATOM 795 C CA . ARG A 1 101 ? -19.359 -30.875 -9.07 1 32.56 101 ARG A CA 1
ATOM 796 C C . ARG A 1 101 ? -18.266 -31.266 -8.078 1 32.56 101 ARG A C 1
ATOM 798 O O . ARG A 1 101 ? -17.984 -32.438 -7.879 1 32.56 101 ARG A O 1
ATOM 805 N N . GLU A 1 102 ? -17.188 -30.547 -7.695 1 32.56 102 GLU A N 1
ATOM 806 C CA . GLU A 1 102 ? -16.281 -31.312 -6.844 1 32.56 102 GLU A CA 1
ATOM 807 C C . GLU A 1 102 ? -16.859 -31.5 -5.445 1 32.56 102 GLU A C 1
ATOM 809 O O . GLU A 1 102 ? -16.875 -30.578 -4.637 1 32.56 102 GLU A O 1
ATOM 814 N N . GLU A 1 103 ? -18.234 -32.125 -5.367 1 28.47 103 GLU A N 1
ATOM 815 C CA . GLU A 1 103 ? -18.969 -32.75 -4.266 1 28.47 103 GLU A CA 1
ATOM 816 C C . GLU A 1 103 ? -18.016 -33.438 -3.299 1 28.47 103 GLU A C 1
ATOM 818 O O . GLU A 1 103 ? -16.875 -33.75 -3.646 1 28.47 103 GLU A O 1
ATOM 823 N N . ASP A 1 104 ? -18.562 -34.125 -2.168 1 31.3 104 ASP A N 1
ATOM 824 C CA . ASP A 1 104 ? -18.641 -34.844 -0.902 1 31.3 104 ASP A CA 1
ATOM 825 C C . ASP A 1 104 ? -17.938 -36.188 -0.994 1 31.3 104 ASP A C 1
ATOM 827 O O . ASP A 1 104 ? -18.594 -37.25 -0.995 1 31.3 104 ASP A O 1
ATOM 831 N N . GLU A 1 105 ? -17.094 -36.562 -2.006 1 28.66 105 GLU A N 1
ATOM 832 C CA . GLU A 1 105 ? -16.922 -38 -2.021 1 28.66 105 GLU A CA 1
ATOM 833 C C . GLU A 1 105 ? -16.203 -38.5 -0.766 1 28.66 105 GLU A C 1
ATOM 835 O O . GLU A 1 105 ? -15.031 -38.844 -0.815 1 28.66 105 GLU A O 1
ATOM 840 N N . GLN A 1 106 ? -15.891 -37.594 0.268 1 26.94 106 GLN A N 1
ATOM 841 C CA . GLN A 1 106 ? -15.32 -38.375 1.356 1 26.94 106 GLN A CA 1
ATOM 842 C C . GLN A 1 106 ? -16.344 -39.375 1.914 1 26.94 106 GLN A C 1
ATOM 844 O O . GLN A 1 106 ? -16.938 -39.125 2.969 1 26.94 106 GLN A O 1
ATOM 849 N N . GLU A 1 107 ? -17.484 -39.625 1.172 1 24.56 107 GLU A N 1
ATOM 850 C CA . GLU A 1 107 ? -18.297 -40.562 1.93 1 24.56 107 GLU A CA 1
ATOM 851 C C . GLU A 1 107 ? -17.469 -41.688 2.504 1 24.56 107 GLU A C 1
ATOM 853 O O . GLU A 1 107 ? -16.359 -41.969 2.012 1 24.56 107 GLU A O 1
ATOM 858 N N . ASP A 1 108 ? -18.094 -42.594 3.303 1 27.7 108 ASP A N 1
ATOM 859 C CA . ASP A 1 108 ? -18.188 -43.688 4.258 1 27.7 108 ASP A CA 1
ATOM 860 C C . ASP A 1 108 ? -17.516 -44.938 3.703 1 27.7 108 ASP A C 1
ATOM 862 O O . ASP A 1 108 ? -18.031 -45.562 2.758 1 27.7 108 ASP A O 1
ATOM 866 N N . GLN A 1 109 ? -16.188 -44.938 3.26 1 21.05 109 GLN A N 1
ATOM 867 C CA . GLN A 1 109 ? -15.664 -46.281 3.406 1 21.05 109 GLN A CA 1
ATOM 868 C C . GLN A 1 109 ? -15.398 -46.625 4.871 1 21.05 109 GLN A C 1
ATOM 870 O O . GLN A 1 109 ? -14.898 -45.781 5.621 1 21.05 109 GLN A O 1
ATOM 875 N N . MET B 1 1 ? -12.531 8.07 -10.234 1 67.38 1 MET B N 1
ATOM 876 C CA . MET B 1 1 ? -11.898 7.305 -9.172 1 67.38 1 MET B CA 1
ATOM 877 C C . MET B 1 1 ? -10.984 8.195 -8.328 1 67.38 1 MET B C 1
ATOM 879 O O . MET B 1 1 ? -10.312 9.078 -8.867 1 67.38 1 MET B O 1
ATOM 883 N N . SER B 1 2 ? -11.156 8.086 -6.996 1 83.62 2 SER B N 1
ATOM 884 C CA . SER B 1 2 ? -10.297 8.859 -6.102 1 83.62 2 SER B CA 1
ATOM 885 C C . SER B 1 2 ? -8.867 8.336 -6.117 1 83.62 2 SER B C 1
ATOM 887 O O . SER B 1 2 ? -8.609 7.227 -6.586 1 83.62 2 SER B O 1
ATOM 889 N N . HIS B 1 3 ? -7.926 9.125 -5.676 1 90.81 3 HIS B N 1
ATOM 890 C CA . HIS B 1 3 ? -6.52 8.742 -5.68 1 90.81 3 HIS B CA 1
ATOM 891 C C . HIS B 1 3 ? -6.273 7.539 -4.777 1 90.81 3 HIS B C 1
ATOM 893 O O . HIS B 1 3 ? -5.469 6.664 -5.105 1 90.81 3 HIS B O 1
ATOM 899 N N . LEU B 1 4 ? -7.008 7.516 -3.682 1 93.25 4 LEU B N 1
ATOM 900 C CA . LEU B 1 4 ? -6.871 6.391 -2.764 1 93.25 4 LEU B CA 1
ATOM 901 C C . LEU B 1 4 ? -7.379 5.105 -3.4 1 93.25 4 LEU B C 1
ATOM 903 O O . LEU B 1 4 ? -6.746 4.051 -3.281 1 93.25 4 LEU B O 1
ATOM 907 N N . GLU B 1 5 ? -8.477 5.203 -4.117 1 92.69 5 GLU B N 1
ATOM 908 C CA . GLU B 1 5 ? -9.016 4.039 -4.812 1 92.69 5 GLU B CA 1
ATOM 909 C C . GLU B 1 5 ? -8.047 3.525 -5.871 1 92.69 5 GLU B C 1
ATOM 911 O O . GLU B 1 5 ? -7.82 2.318 -5.98 1 92.69 5 GLU B O 1
ATOM 916 N N . GLN B 1 6 ? -7.57 4.391 -6.609 1 93.94 6 GLN B N 1
ATOM 917 C CA . GLN B 1 6 ? -6.602 4.004 -7.629 1 93.94 6 GLN B CA 1
ATOM 918 C C . GLN B 1 6 ? -5.398 3.301 -7.008 1 93.94 6 GLN B C 1
ATOM 920 O O . GLN B 1 6 ? -4.871 2.34 -7.574 1 93.94 6 GLN B O 1
ATOM 925 N N . LEU B 1 7 ? -4.996 3.793 -5.957 1 96.5 7 LEU B N 1
ATOM 926 C CA . LEU B 1 7 ? -3.865 3.209 -5.242 1 96.5 7 LEU B CA 1
ATOM 927 C C . LEU B 1 7 ? -4.176 1.778 -4.812 1 96.5 7 LEU B C 1
ATOM 929 O O . LEU B 1 7 ? -3.367 0.873 -5.027 1 96.5 7 LEU B O 1
ATOM 933 N N . ILE B 1 8 ? -5.336 1.551 -4.301 1 96.5 8 ILE B N 1
ATOM 934 C CA . ILE B 1 8 ? -5.766 0.244 -3.816 1 96.5 8 ILE B CA 1
ATOM 935 C C . ILE B 1 8 ? -5.863 -0.732 -4.988 1 96.5 8 ILE B C 1
ATOM 937 O O . ILE B 1 8 ? -5.355 -1.854 -4.914 1 96.5 8 ILE B O 1
ATOM 941 N N . VAL B 1 9 ? -6.441 -0.293 -6.027 1 94.56 9 VAL B N 1
ATOM 942 C CA . VAL B 1 9 ? -6.598 -1.118 -7.223 1 94.56 9 VAL B CA 1
ATOM 943 C C . VAL B 1 9 ? -5.223 -1.472 -7.785 1 94.56 9 VAL B C 1
ATOM 945 O O . VAL B 1 9 ? -4.973 -2.623 -8.148 1 94.56 9 VAL B O 1
ATOM 948 N N . SER B 1 10 ? -4.395 -0.508 -7.832 1 96.38 10 SER B N 1
ATOM 949 C CA . SER B 1 10 ? -3.045 -0.726 -8.344 1 96.38 10 SER B CA 1
ATOM 950 C C . SER B 1 10 ? -2.303 -1.773 -7.52 1 96.38 10 SER B C 1
ATOM 952 O O . SER B 1 10 ? -1.568 -2.598 -8.07 1 96.38 10 SER B O 1
ATOM 954 N N . MET B 1 11 ? -2.436 -1.755 -6.242 1 97.31 11 MET B N 1
ATOM 955 C CA . MET B 1 11 ? -1.774 -2.725 -5.371 1 97.31 11 MET B CA 1
ATOM 956 C C . MET B 1 11 ? -2.238 -4.141 -5.684 1 97.31 11 MET B C 1
ATOM 958 O O . MET B 1 11 ? -1.421 -5.059 -5.785 1 97.31 11 MET B O 1
ATOM 962 N N . VAL B 1 12 ? -3.5 -4.309 -5.906 1 96.38 12 VAL B N 1
ATOM 963 C CA . VAL B 1 12 ? -4.062 -5.617 -6.234 1 96.38 12 VAL B CA 1
ATOM 964 C C . VAL B 1 12 ? -3.598 -6.047 -7.621 1 96.38 12 VAL B C 1
ATOM 966 O O . VAL B 1 12 ? -3.221 -7.203 -7.824 1 96.38 12 VAL B O 1
ATOM 969 N N . ASP B 1 13 ? -3.562 -5.098 -8.539 1 94.88 13 ASP B N 1
ATOM 970 C CA . ASP B 1 13 ? -3.135 -5.398 -9.898 1 94.88 13 ASP B CA 1
ATOM 971 C C . ASP B 1 13 ? -1.687 -5.883 -9.93 1 94.88 13 ASP B C 1
ATOM 973 O O . ASP B 1 13 ? -1.362 -6.844 -10.625 1 94.88 13 ASP B O 1
ATOM 977 N N . VAL B 1 14 ? -0.828 -5.246 -9.234 1 95.81 14 VAL B N 1
ATOM 978 C CA . VAL B 1 14 ? 0.576 -5.641 -9.195 1 95.81 14 VAL B CA 1
ATOM 979 C C . VAL B 1 14 ? 0.703 -7.039 -8.594 1 95.81 14 VAL B C 1
ATOM 981 O O . VAL B 1 14 ? 1.465 -7.871 -9.094 1 95.81 14 VAL B O 1
ATOM 984 N N . PHE B 1 15 ? -0.046 -7.281 -7.535 1 95.62 15 PHE B N 1
ATOM 985 C CA . PHE B 1 15 ? -0.036 -8.609 -6.934 1 95.62 15 PHE B CA 1
ATOM 986 C C . PHE B 1 15 ? -0.453 -9.664 -7.949 1 95.62 15 PHE B C 1
ATOM 988 O O . PHE B 1 15 ? 0.211 -10.695 -8.086 1 95.62 15 PHE B O 1
ATOM 995 N N . GLU B 1 16 ? -1.466 -9.43 -8.641 1 94.25 16 GLU B N 1
ATOM 996 C CA . GLU B 1 16 ? -2.023 -10.398 -9.578 1 94.25 16 GLU B CA 1
ATOM 997 C C . GLU B 1 16 ? -1.122 -10.562 -10.797 1 94.25 16 GLU B C 1
ATOM 999 O O . GLU B 1 16 ? -1.159 -11.602 -11.469 1 94.25 16 GLU B O 1
ATOM 1004 N N . GLU B 1 17 ? -0.434 -9.531 -11.109 1 93.88 17 GLU B N 1
ATOM 1005 C CA . GLU B 1 17 ? 0.514 -9.617 -12.219 1 93.88 17 GLU B CA 1
ATOM 1006 C C . GLU B 1 17 ? 1.532 -10.734 -11.984 1 93.88 17 GLU B C 1
ATOM 1008 O O . GLU B 1 17 ? 1.998 -11.367 -12.938 1 93.88 17 GLU B O 1
ATOM 1013 N N . TYR B 1 18 ? 1.842 -10.914 -10.719 1 92.19 18 TYR B N 1
ATOM 1014 C CA . TYR B 1 18 ? 2.865 -11.906 -10.414 1 92.19 18 TYR B CA 1
ATOM 1015 C C . TYR B 1 18 ? 2.24 -13.188 -9.875 1 92.19 18 TYR B C 1
ATOM 1017 O O . TYR B 1 18 ? 2.791 -14.273 -10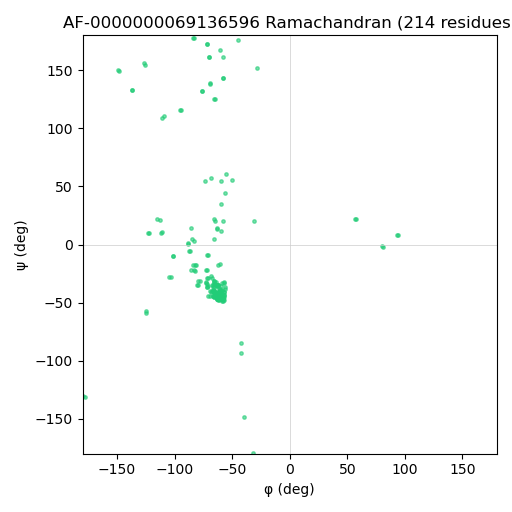.047 1 92.19 18 TYR B O 1
ATOM 1025 N N . ALA B 1 19 ? 1.104 -13.039 -9.25 1 91.44 19 ALA B N 1
ATOM 1026 C CA . ALA B 1 19 ? 0.413 -14.219 -8.734 1 91.44 19 ALA B CA 1
ATOM 1027 C C . ALA B 1 19 ? -0.271 -14.992 -9.852 1 91.44 19 ALA B C 1
ATOM 1029 O O . ALA B 1 19 ? -0.917 -14.398 -10.727 1 91.44 19 ALA B O 1
ATOM 1030 N N . GLY B 1 20 ? -0.171 -16.25 -10.008 1 80.12 20 GLY B N 1
ATOM 1031 C CA . GLY B 1 20 ? -0.958 -17.109 -10.883 1 80.12 20 GLY B CA 1
ATOM 1032 C C . GLY B 1 20 ? -0.312 -17.328 -12.242 1 80.12 20 GLY B C 1
ATOM 1033 O O . GLY B 1 20 ? -0.949 -17.844 -13.164 1 80.12 20 GLY B O 1
ATOM 1034 N N . GLN B 1 21 ? 0.868 -16.875 -12.367 1 78 21 GLN B N 1
ATOM 1035 C CA . GLN B 1 21 ? 1.568 -17.172 -13.609 1 78 21 GLN B CA 1
ATOM 1036 C C . GLN B 1 21 ? 1.85 -18.656 -13.742 1 78 21 GLN B C 1
ATOM 1038 O O . GLN B 1 21 ? 1.788 -19.219 -14.836 1 78 21 GLN B O 1
ATOM 1043 N N . GLU B 1 22 ? 2.168 -19.344 -12.664 1 69.25 22 GLU B N 1
ATOM 1044 C CA . GLU B 1 22 ? 2.535 -20.766 -12.703 1 69.25 22 GLU B CA 1
ATOM 1045 C C . GLU B 1 22 ? 1.617 -21.594 -11.82 1 69.25 22 GLU B C 1
ATOM 1047 O O . GLU B 1 22 ? 1.872 -22.781 -11.594 1 69.25 22 GLU B O 1
ATOM 1052 N N . GLY B 1 23 ? 0.557 -20.938 -11.352 1 70.94 23 GLY B N 1
ATOM 1053 C CA . GLY B 1 23 ? -0.2 -21.719 -10.398 1 70.94 23 GLY B CA 1
ATOM 1054 C C . GLY B 1 23 ? -1.424 -21 -9.859 1 70.94 23 GLY B C 1
ATOM 1055 O O . GLY B 1 23 ? -2.229 -20.484 -10.633 1 70.94 23 GLY B O 1
ATOM 1056 N N . LYS B 1 24 ? -1.444 -21.078 -8.492 1 78.69 24 LYS B N 1
ATOM 1057 C CA . LYS B 1 24 ? -2.584 -20.516 -7.77 1 78.69 24 LYS B CA 1
ATOM 1058 C C . LYS B 1 24 ? -2.66 -19 -7.945 1 78.69 24 LYS B C 1
ATOM 1060 O O . LYS B 1 24 ? -1.682 -18.297 -7.703 1 78.69 24 LYS B O 1
ATOM 1065 N N . LYS B 1 25 ? -3.725 -18.531 -8.383 1 85.06 25 LYS B N 1
ATOM 1066 C CA . LYS B 1 25 ? -3.93 -17.125 -8.734 1 85.06 25 LYS B CA 1
ATOM 1067 C C . LYS B 1 25 ? -3.992 -16.266 -7.48 1 85.06 25 LYS B C 1
ATOM 1069 O O . LYS B 1 25 ? -3.904 -15.031 -7.57 1 85.06 25 LYS B O 1
ATOM 1074 N N . ASN B 1 26 ? -4.039 -16.922 -6.32 1 88.56 26 ASN B N 1
ATOM 1075 C CA . ASN B 1 26 ? -4.238 -16.141 -5.105 1 88.56 26 ASN B CA 1
ATOM 1076 C C . ASN B 1 26 ? -2.988 -16.125 -4.23 1 88.56 26 ASN B C 1
ATOM 1078 O O . ASN B 1 26 ? -3.035 -15.695 -3.078 1 88.56 26 ASN B O 1
ATOM 1082 N N . GLN B 1 27 ? -1.954 -16.609 -4.84 1 90.12 27 GLN B N 1
ATOM 1083 C CA . GLN B 1 27 ? -0.686 -16.609 -4.117 1 90.12 27 GLN B CA 1
ATOM 1084 C C . GLN B 1 27 ? 0.493 -16.469 -5.078 1 90.12 27 GLN B C 1
ATOM 1086 O O . GLN B 1 27 ? 0.411 -16.891 -6.234 1 90.12 27 GLN B O 1
ATOM 1091 N N . ILE B 1 28 ? 1.579 -15.883 -4.676 1 92.38 28 ILE B N 1
ATOM 1092 C CA . ILE B 1 28 ? 2.836 -15.797 -5.41 1 92.38 28 ILE B CA 1
ATOM 1093 C C . ILE B 1 28 ? 3.768 -16.922 -4.973 1 92.38 28 ILE B C 1
ATOM 1095 O O . ILE B 1 28 ? 4.13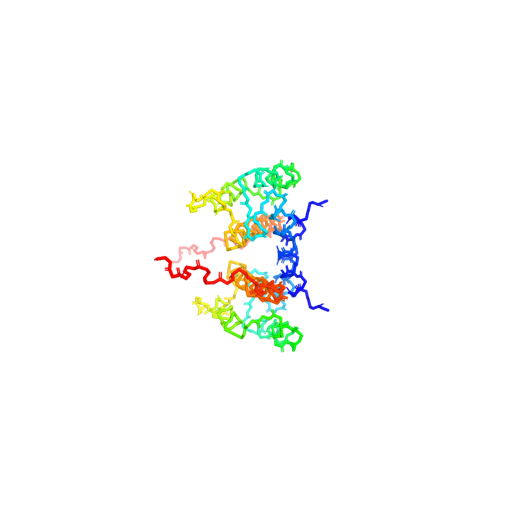7 -17.016 -3.801 1 92.38 28 ILE B O 1
ATOM 1099 N N . SER B 1 29 ? 4.078 -17.797 -5.867 1 89.31 29 SER B N 1
ATOM 1100 C CA . SER B 1 29 ? 4.992 -18.906 -5.586 1 89.31 29 SER B CA 1
ATOM 1101 C C . SER B 1 29 ? 6.43 -18.406 -5.453 1 89.31 29 SER B C 1
ATOM 1103 O O . SER B 1 29 ? 6.719 -17.25 -5.754 1 89.31 29 SER B O 1
ATOM 1105 N N . MET B 1 30 ? 7.324 -19.297 -5.051 1 86.31 30 MET B N 1
ATOM 1106 C CA . MET B 1 30 ? 8.734 -18.938 -4.871 1 86.31 30 MET B CA 1
ATOM 1107 C C . MET B 1 30 ? 9.352 -18.5 -6.191 1 86.31 30 MET B C 1
ATOM 1109 O O . MET B 1 30 ? 10.117 -17.531 -6.234 1 86.31 30 MET B O 1
ATOM 1113 N N . ASP B 1 31 ? 9 -19.234 -7.254 1 88.69 31 ASP B N 1
ATOM 1114 C CA . ASP B 1 31 ? 9.508 -18.859 -8.57 1 88.69 31 ASP B CA 1
ATOM 1115 C C . ASP B 1 31 ? 8.984 -17.484 -8.992 1 88.69 31 ASP B C 1
ATOM 1117 O O . ASP B 1 31 ? 9.734 -16.672 -9.547 1 88.69 31 ASP B O 1
ATOM 1121 N N . GLU B 1 32 ? 7.777 -17.266 -8.773 1 91.69 32 GLU B N 1
ATOM 1122 C CA . GLU B 1 32 ? 7.164 -15.977 -9.086 1 91.69 32 GLU B CA 1
ATOM 1123 C C . GLU B 1 32 ? 7.766 -14.859 -8.242 1 91.69 32 GLU B C 1
ATOM 1125 O O . GLU B 1 32 ? 7.949 -13.742 -8.727 1 91.69 32 GLU B O 1
ATOM 1130 N N . LEU B 1 33 ? 7.953 -15.18 -6.988 1 90.19 33 LEU B N 1
ATOM 1131 C CA . LEU B 1 33 ? 8.578 -14.211 -6.094 1 90.19 33 LEU B CA 1
ATOM 1132 C C . LEU B 1 33 ? 9.961 -13.812 -6.605 1 90.19 33 LEU B C 1
ATOM 1134 O O . LEU B 1 33 ? 10.305 -12.633 -6.625 1 90.19 33 LEU B O 1
ATOM 1138 N N . LYS B 1 34 ? 10.719 -14.805 -7.012 1 88.81 34 LYS B N 1
ATOM 1139 C CA . LYS B 1 34 ? 12.031 -14.531 -7.586 1 88.81 34 LYS B CA 1
ATOM 1140 C C . LYS B 1 34 ? 11.922 -13.594 -8.789 1 88.81 34 LYS B C 1
ATOM 1142 O O . LYS B 1 34 ? 12.703 -12.648 -8.922 1 88.81 34 LYS B O 1
ATOM 1147 N N . THR B 1 35 ? 10.984 -13.844 -9.609 1 91.44 35 THR B N 1
ATOM 1148 C CA . THR B 1 35 ? 10.75 -13.008 -10.789 1 91.44 35 THR B CA 1
ATOM 1149 C C . THR B 1 35 ? 10.391 -11.586 -10.367 1 91.44 35 THR B C 1
ATOM 1151 O O . THR B 1 35 ? 10.898 -10.617 -10.953 1 91.44 35 THR B O 1
ATOM 1154 N N . LEU B 1 36 ? 9.508 -11.453 -9.391 1 90.12 36 LEU B N 1
ATOM 1155 C CA . LEU B 1 36 ? 9.125 -10.148 -8.859 1 90.12 36 LEU B CA 1
ATOM 1156 C C . LEU B 1 36 ? 10.344 -9.391 -8.344 1 90.12 36 LEU B C 1
ATOM 1158 O O . LEU B 1 36 ? 10.547 -8.219 -8.672 1 90.12 36 LEU B O 1
ATOM 1162 N N . ILE B 1 37 ? 11.156 -10.039 -7.574 1 89.69 37 ILE B N 1
ATOM 1163 C CA . ILE B 1 37 ? 12.344 -9.43 -6.988 1 89.69 37 ILE B CA 1
ATOM 1164 C C . ILE B 1 37 ? 13.305 -9 -8.102 1 89.69 37 ILE B C 1
ATOM 1166 O O . ILE B 1 37 ? 13.766 -7.855 -8.117 1 89.69 37 ILE B O 1
ATOM 1170 N N . ASP B 1 38 ? 13.562 -9.797 -9.031 1 90.56 38 ASP B N 1
ATOM 1171 C CA . ASP B 1 38 ? 14.508 -9.531 -10.109 1 90.56 38 ASP B CA 1
ATOM 1172 C C . ASP B 1 38 ? 14.023 -8.383 -11 1 90.56 38 ASP B C 1
ATOM 1174 O O . ASP B 1 38 ? 14.812 -7.539 -11.422 1 90.56 38 ASP B O 1
ATOM 1178 N N . ASN B 1 39 ? 12.734 -8.414 -11.219 1 91.5 39 ASN B N 1
ATOM 1179 C CA . ASN B 1 39 ? 12.172 -7.449 -12.156 1 91.5 39 ASN B CA 1
ATOM 1180 C C . ASN B 1 39 ? 11.914 -6.098 -11.484 1 91.5 39 ASN B C 1
ATOM 1182 O O . ASN B 1 39 ? 11.852 -5.07 -12.164 1 91.5 39 ASN B O 1
ATOM 1186 N N . GLU B 1 40 ? 11.789 -6.102 -10.148 1 90.88 40 GLU B N 1
ATOM 1187 C CA . GLU B 1 40 ? 11.336 -4.879 -9.492 1 90.88 40 GLU B CA 1
ATOM 1188 C C . GLU B 1 40 ? 12.32 -4.43 -8.414 1 90.88 40 GLU B C 1
ATOM 1190 O O . GLU B 1 40 ? 13 -3.418 -8.578 1 90.88 40 GLU B O 1
ATOM 1195 N N . VAL B 1 41 ? 12.594 -5.203 -7.449 1 86.81 41 VAL B N 1
ATOM 1196 C CA . VAL B 1 41 ? 13.305 -4.828 -6.23 1 86.81 41 VAL B CA 1
ATOM 1197 C C . VAL B 1 41 ? 14.805 -4.746 -6.516 1 86.81 41 VAL B C 1
ATOM 1199 O O . VAL B 1 41 ? 15.5 -3.889 -5.965 1 86.81 41 VAL B O 1
ATOM 1202 N N . SER B 1 42 ? 15.289 -5.539 -7.418 1 87.44 42 SER B N 1
ATOM 1203 C CA . SER B 1 42 ? 16.719 -5.633 -7.664 1 87.44 42 SER B CA 1
ATOM 1204 C C . SER B 1 42 ? 17.188 -4.586 -8.68 1 87.44 42 SER B C 1
ATOM 1206 O O . SER B 1 42 ? 18.375 -4.438 -8.93 1 87.44 42 SER B O 1
ATOM 1208 N N . LYS B 1 43 ? 16.328 -3.879 -9.234 1 89.62 43 LYS B N 1
ATOM 1209 C CA . LYS B 1 43 ? 16.719 -2.857 -10.203 1 89.62 43 LYS B CA 1
ATOM 1210 C C . LYS B 1 43 ? 17.453 -1.707 -9.531 1 89.62 43 LYS B C 1
ATOM 1212 O O . LYS B 1 43 ? 17.047 -1.235 -8.469 1 89.62 43 LYS B O 1
ATOM 1217 N N . PRO B 1 44 ? 18.484 -1.243 -10.148 1 87.75 44 PRO B N 1
ATOM 1218 C CA . PRO B 1 44 ? 19.312 -0.186 -9.555 1 87.75 44 PRO B CA 1
ATOM 1219 C C . PRO B 1 44 ? 18.516 1.084 -9.266 1 87.75 44 PRO B C 1
ATOM 1221 O O . PRO B 1 44 ? 18.766 1.752 -8.258 1 87.75 44 PRO B O 1
ATOM 1224 N N . GLU B 1 45 ? 17.594 1.342 -10.062 1 84.62 45 GLU B N 1
ATOM 1225 C CA . GLU B 1 45 ? 16.797 2.553 -9.883 1 84.62 45 GLU B CA 1
ATOM 1226 C C . GLU B 1 45 ? 15.984 2.49 -8.594 1 84.62 45 GLU B C 1
ATOM 1228 O O . GLU B 1 45 ? 15.742 3.518 -7.953 1 84.62 45 GLU B O 1
ATOM 1233 N N . PHE B 1 46 ? 15.609 1.33 -8.234 1 85.5 46 PHE B N 1
ATOM 1234 C CA . PHE B 1 46 ? 14.812 1.119 -7.031 1 85.5 46 PHE B CA 1
ATOM 1235 C C . PHE B 1 46 ? 15.703 1.115 -5.793 1 85.5 46 PHE B C 1
ATOM 1237 O O . PHE B 1 46 ? 15.359 1.712 -4.773 1 85.5 46 PHE B O 1
ATOM 1244 N N . GLN B 1 47 ? 16.812 0.637 -5.938 1 86.19 47 GLN B N 1
ATOM 1245 C CA . GLN B 1 47 ? 17.75 0.488 -4.828 1 86.19 47 GLN B CA 1
ATOM 1246 C C . GLN B 1 47 ? 18.312 1.839 -4.395 1 86.19 47 GLN B C 1
ATOM 1248 O O . GLN B 1 47 ? 18.672 2.021 -3.232 1 86.19 47 GLN B O 1
ATOM 1253 N N . LYS B 1 48 ? 18.266 2.764 -5.266 1 89.12 48 LYS B N 1
ATOM 1254 C CA . LYS B 1 48 ? 18.781 4.098 -4.961 1 89.12 48 LYS B CA 1
ATOM 1255 C C . LYS B 1 48 ? 17.766 4.918 -4.188 1 89.12 48 LYS B C 1
ATOM 1257 O O . LYS B 1 48 ? 18.109 5.902 -3.531 1 89.12 48 LYS B O 1
ATOM 1262 N N . LYS B 1 49 ? 16.594 4.512 -4.234 1 91.19 49 LYS B N 1
ATOM 1263 C CA . LYS B 1 49 ? 15.523 5.324 -3.68 1 91.19 49 LYS B CA 1
ATOM 1264 C C . LYS B 1 49 ? 15.094 4.805 -2.311 1 91.19 49 LYS B C 1
ATOM 1266 O O . LYS B 1 49 ? 14.328 5.461 -1.603 1 91.19 49 LYS B O 1
ATOM 1271 N N . ILE B 1 50 ? 15.562 3.662 -1.925 1 92.19 50 ILE B N 1
ATOM 1272 C CA . ILE B 1 50 ? 15.203 3.041 -0.652 1 92.19 50 ILE B CA 1
ATOM 1273 C C . ILE B 1 50 ? 16.453 2.467 0.008 1 92.19 50 ILE B C 1
ATOM 1275 O O . ILE B 1 50 ? 17.266 1.811 -0.65 1 92.19 50 ILE B O 1
ATOM 1279 N N . HIS B 1 51 ? 16.594 2.77 1.338 1 89.81 51 HIS B N 1
ATOM 1280 C CA . HIS B 1 51 ? 17.734 2.213 2.068 1 89.81 51 HIS B CA 1
ATOM 1281 C C . HIS B 1 51 ? 17.734 0.69 2 1 89.81 51 HIS B C 1
ATOM 1283 O O . HIS B 1 51 ? 16.672 0.057 2.074 1 89.81 51 HIS B O 1
ATOM 1289 N N . ALA B 1 52 ? 18.938 0.195 1.906 1 88.31 52 ALA B N 1
ATOM 1290 C CA . ALA B 1 52 ? 19.141 -1.248 1.797 1 88.31 52 ALA B CA 1
ATOM 1291 C C . ALA B 1 52 ? 18.484 -1.981 2.967 1 88.31 52 ALA B C 1
ATOM 1293 O O . ALA B 1 52 ? 17.969 -3.086 2.801 1 88.31 52 ALA B O 1
ATOM 1294 N N . GLU B 1 53 ? 18.562 -1.389 4.133 1 91.06 53 GLU B N 1
ATOM 1295 C CA . GLU B 1 53 ? 17.984 -2.002 5.328 1 91.06 53 GLU B CA 1
ATOM 1296 C C . GLU B 1 53 ? 16.484 -2.201 5.176 1 91.06 53 GLU B C 1
ATOM 1298 O O . GLU B 1 53 ? 15.938 -3.23 5.59 1 91.06 53 GLU B O 1
ATOM 1303 N N . ASP B 1 54 ? 15.828 -1.241 4.551 1 91.38 54 ASP B N 1
ATOM 1304 C CA . ASP B 1 54 ? 14.391 -1.327 4.344 1 91.38 54 ASP B CA 1
ATOM 1305 C C . ASP B 1 54 ? 14.047 -2.371 3.283 1 91.38 54 ASP B C 1
ATOM 1307 O O . ASP B 1 54 ? 13.039 -3.078 3.402 1 91.38 54 ASP B O 1
ATOM 1311 N N . VAL B 1 55 ? 14.836 -2.471 2.318 1 91.12 55 VAL B N 1
ATOM 1312 C CA . VAL B 1 55 ? 14.648 -3.49 1.291 1 91.12 55 VAL B CA 1
ATOM 1313 C C . VAL B 1 55 ? 14.789 -4.879 1.91 1 91.12 55 VAL B C 1
ATOM 1315 O O . VAL B 1 55 ? 13.969 -5.762 1.659 1 91.12 55 VAL B O 1
ATOM 1318 N N . THR B 1 56 ? 15.82 -5.043 2.742 1 89.38 56 THR B N 1
ATOM 1319 C CA . THR B 1 56 ? 16.047 -6.316 3.418 1 89.38 56 THR B CA 1
ATOM 1320 C C . THR B 1 56 ? 14.859 -6.676 4.305 1 89.38 56 THR B C 1
ATOM 1322 O O . THR B 1 56 ? 14.375 -7.812 4.281 1 89.38 56 THR B O 1
ATOM 1325 N N . LYS B 1 57 ? 14.344 -5.758 5.016 1 90.88 57 LYS B N 1
ATOM 1326 C CA . LYS B 1 57 ? 13.188 -5.965 5.875 1 90.88 57 LYS B CA 1
ATOM 1327 C C . LYS B 1 57 ? 11.969 -6.387 5.059 1 90.88 57 LYS B C 1
ATOM 1329 O O . LYS B 1 57 ? 11.227 -7.289 5.461 1 90.88 57 LYS B O 1
ATOM 1334 N N . ALA B 1 58 ? 11.781 -5.703 3.949 1 90 58 ALA B N 1
ATOM 1335 C CA . ALA B 1 58 ? 10.656 -6.008 3.074 1 90 58 ALA B CA 1
ATOM 1336 C C . ALA B 1 58 ? 10.742 -7.434 2.539 1 90 58 ALA B C 1
ATOM 1338 O O . ALA B 1 58 ? 9.742 -8.148 2.48 1 90 58 ALA B O 1
ATOM 1339 N N . MET B 1 59 ? 11.906 -7.836 2.186 1 84.94 59 MET B N 1
ATOM 1340 C CA . MET B 1 59 ? 12.125 -9.188 1.682 1 84.94 59 MET B CA 1
ATOM 1341 C C . MET B 1 59 ? 11.844 -10.227 2.766 1 84.94 59 MET B C 1
ATOM 1343 O O . MET B 1 59 ? 11.328 -11.305 2.479 1 84.94 59 MET B O 1
ATOM 1347 N N . ASP B 1 60 ? 12.141 -9.891 3.988 1 84.25 60 ASP B N 1
ATOM 1348 C CA . ASP B 1 60 ? 11.883 -10.773 5.121 1 84.25 60 ASP B CA 1
ATOM 1349 C C . ASP B 1 60 ? 10.383 -10.977 5.32 1 84.25 60 ASP B C 1
ATOM 1351 O O . ASP B 1 60 ? 9.953 -12.047 5.758 1 84.25 60 ASP B O 1
ATOM 1355 N N . PHE B 1 61 ? 9.633 -9.969 4.988 1 80.88 61 PHE B N 1
ATOM 1356 C CA . PHE B 1 61 ? 8.188 -10.047 5.156 1 80.88 61 PHE B CA 1
ATOM 1357 C C . PHE B 1 61 ? 7.566 -10.969 4.113 1 80.88 61 PHE B C 1
ATOM 1359 O O . PHE B 1 61 ? 6.512 -11.562 4.348 1 80.88 61 PHE B O 1
ATOM 1366 N N . LEU B 1 62 ? 8.109 -11.062 2.896 1 80.38 62 LEU B N 1
ATOM 1367 C CA . LEU B 1 62 ? 7.578 -11.891 1.821 1 80.38 62 LEU B CA 1
ATOM 1368 C C . LEU B 1 62 ? 7.742 -13.375 2.148 1 80.38 62 LEU B C 1
ATOM 1370 O O . LEU B 1 62 ? 6.949 -14.203 1.701 1 80.38 62 LEU B O 1
ATOM 1374 N N . ASP B 1 63 ? 8.609 -13.805 2.867 1 71.75 63 ASP B N 1
ATOM 1375 C CA . ASP B 1 63 ? 8.844 -15.195 3.24 1 71.75 63 ASP B CA 1
ATOM 1376 C C . ASP B 1 63 ? 8.625 -15.406 4.738 1 71.75 63 ASP B C 1
ATOM 1378 O O . ASP B 1 63 ? 9.289 -16.25 5.352 1 71.75 63 ASP B O 1
ATOM 1382 N N . LYS B 1 64 ? 7.883 -14.547 5.359 1 66.62 64 LYS B N 1
ATOM 1383 C CA . LYS B 1 64 ? 7.84 -14.562 6.816 1 66.62 64 LYS B CA 1
ATOM 1384 C C . LYS B 1 64 ? 7.234 -15.867 7.332 1 66.62 64 LYS B C 1
ATOM 1386 O O . LYS B 1 64 ? 7.711 -16.438 8.32 1 66.62 64 LYS B O 1
ATOM 1391 N N . ASN B 1 65 ? 6.16 -16.25 6.613 1 64.44 65 ASN B N 1
ATOM 1392 C CA . ASN B 1 65 ? 5.566 -17.438 7.199 1 64.44 65 ASN B CA 1
ATOM 1393 C C . ASN B 1 65 ? 6.195 -18.719 6.641 1 64.44 65 ASN B C 1
ATOM 1395 O O . ASN B 1 65 ? 5.82 -19.812 7.027 1 64.44 65 ASN B O 1
ATOM 1399 N N . HIS B 1 66 ? 7.098 -18.609 5.805 1 65.44 66 HIS B N 1
ATOM 1400 C CA . HIS B 1 66 ? 7.969 -19.672 5.301 1 65.44 66 HIS B CA 1
ATOM 1401 C C . HIS B 1 66 ? 7.16 -20.797 4.68 1 65.44 66 HIS B C 1
ATOM 1403 O O . HIS B 1 66 ? 7.457 -21.984 4.906 1 65.44 66 HIS B O 1
ATOM 1409 N N . ASP B 1 67 ? 5.926 -20.438 4.281 1 72.88 67 ASP B N 1
ATOM 1410 C CA . ASP B 1 67 ? 5.141 -21.484 3.627 1 72.88 67 ASP B CA 1
ATOM 1411 C C . ASP B 1 67 ? 5.461 -21.562 2.137 1 72.88 67 ASP B C 1
ATOM 1413 O O . ASP B 1 67 ? 4.938 -22.422 1.428 1 72.88 67 ASP B O 1
ATOM 1417 N N . GLY B 1 68 ? 6.375 -20.797 1.821 1 77.69 68 GLY B N 1
ATOM 1418 C CA . GLY B 1 68 ? 6.898 -20.859 0.466 1 77.69 68 GLY B CA 1
ATOM 1419 C C . GLY B 1 68 ? 6.043 -20.125 -0.542 1 77.69 68 GLY B C 1
ATOM 1420 O O . GLY B 1 68 ? 6.199 -20.297 -1.751 1 77.69 68 GLY B O 1
ATOM 1421 N N . VAL B 1 69 ? 4.926 -19.547 -0.069 1 86.19 69 VAL B N 1
ATOM 1422 C CA . VAL B 1 69 ? 4.098 -18.734 -0.964 1 86.19 69 VAL B CA 1
ATOM 1423 C C . VAL B 1 69 ? 3.854 -17.359 -0.354 1 86.19 69 VAL B C 1
ATOM 1425 O O . VAL B 1 69 ? 4.016 -17.172 0.855 1 86.19 69 VAL B O 1
ATOM 1428 N N . VAL B 1 70 ? 3.592 -16.469 -1.114 1 91.12 70 VAL B N 1
ATOM 1429 C CA . VAL B 1 70 ? 3.275 -15.102 -0.682 1 91.12 70 VAL B CA 1
ATOM 1430 C C . VAL B 1 70 ? 1.802 -14.805 -0.945 1 91.12 70 VAL B C 1
ATOM 1432 O O . VAL B 1 70 ? 1.359 -14.797 -2.096 1 91.12 70 VAL B O 1
ATOM 1435 N N . ASN B 1 71 ? 0.976 -14.711 0.117 1 91.31 71 ASN B N 1
ATOM 1436 C CA . ASN B 1 71 ? -0.411 -14.289 -0.041 1 91.31 71 ASN B CA 1
ATOM 1437 C C . ASN B 1 71 ? -0.531 -12.766 -0.084 1 91.31 71 ASN B C 1
ATOM 1439 O O . ASN B 1 71 ? 0.472 -12.055 0.02 1 91.31 71 ASN B O 1
ATOM 1443 N N . PHE B 1 72 ? -1.68 -12.242 -0.258 1 93.69 72 PHE B N 1
ATOM 1444 C CA . PHE B 1 72 ? -1.86 -10.805 -0.455 1 93.69 72 PHE B CA 1
ATOM 1445 C C . PHE B 1 72 ? -1.497 -10.039 0.809 1 93.69 72 PHE B C 1
ATOM 1447 O O . PHE B 1 72 ? -0.962 -8.93 0.735 1 93.69 72 PHE B O 1
ATOM 1454 N N . ASN B 1 73 ? -1.783 -10.641 1.96 1 91.56 73 ASN B N 1
ATOM 1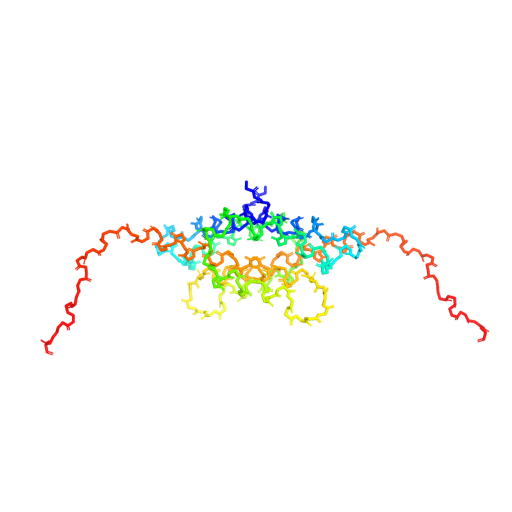455 C CA . ASN B 1 73 ? -1.444 -9.977 3.211 1 91.56 73 ASN B CA 1
ATOM 1456 C C . ASN B 1 73 ? 0.059 -9.742 3.334 1 91.56 73 ASN B C 1
ATOM 1458 O O . ASN B 1 73 ? 0.494 -8.648 3.695 1 91.56 73 ASN B O 1
ATOM 1462 N N . GLU B 1 74 ? 0.798 -10.703 3.045 1 92 74 GLU B N 1
ATOM 1463 C CA . GLU B 1 74 ? 2.252 -10.586 3.094 1 92 74 GLU B CA 1
ATOM 1464 C C . GLU B 1 74 ? 2.764 -9.609 2.039 1 92 74 GLU B C 1
ATOM 1466 O O . GLU B 1 74 ? 3.688 -8.836 2.301 1 92 74 GLU B O 1
ATOM 1471 N N . PHE B 1 75 ? 2.15 -9.711 0.906 1 94.25 75 PHE B N 1
ATOM 1472 C CA . PHE B 1 75 ? 2.52 -8.789 -0.165 1 94.25 75 PHE B CA 1
ATOM 1473 C C . PHE B 1 75 ? 2.242 -7.348 0.24 1 94.25 75 PHE B C 1
ATOM 1475 O O . PHE B 1 75 ? 3.092 -6.473 0.064 1 94.25 75 PHE B O 1
ATOM 1482 N N . SER B 1 76 ? 1.083 -7.094 0.776 1 95.06 76 SER B N 1
ATOM 1483 C CA . SER B 1 76 ? 0.709 -5.734 1.16 1 95.06 76 SER B CA 1
ATOM 1484 C C . SER B 1 76 ? 1.629 -5.195 2.25 1 95.06 76 SER B C 1
ATOM 1486 O O . SER B 1 76 ? 1.942 -4.004 2.27 1 95.06 76 SER B O 1
ATOM 1488 N N . ARG B 1 77 ? 2.074 -6.055 3.16 1 92 77 ARG B N 1
ATOM 1489 C CA . ARG B 1 77 ? 3.023 -5.645 4.191 1 92 77 ARG B CA 1
ATOM 1490 C C . ARG B 1 77 ? 4.371 -5.277 3.576 1 92 77 ARG B C 1
ATOM 1492 O O . ARG B 1 77 ? 5.012 -4.312 4.004 1 92 77 ARG B O 1
ATOM 1499 N N . CYS B 1 78 ? 4.766 -6.062 2.637 1 93.81 78 CYS B N 1
ATOM 1500 C CA . CYS B 1 78 ? 5.996 -5.773 1.911 1 93.81 78 CYS B CA 1
ATOM 1501 C C . CYS B 1 78 ? 5.934 -4.406 1.246 1 93.81 78 CYS B C 1
ATOM 1503 O O . CYS B 1 78 ? 6.852 -3.596 1.39 1 93.81 78 CYS B O 1
ATOM 1505 N N . VAL B 1 79 ? 4.844 -4.141 0.549 1 96.06 79 VAL B N 1
ATOM 1506 C CA . VAL B 1 79 ? 4.652 -2.867 -0.14 1 96.06 79 VAL B CA 1
ATOM 1507 C C . VAL B 1 79 ? 4.699 -1.721 0.869 1 96.06 79 VAL B C 1
ATOM 1509 O O . VAL B 1 79 ? 5.344 -0.698 0.628 1 96.06 79 VAL B O 1
ATOM 1512 N N . ALA B 1 80 ? 4.055 -1.903 2.02 1 95.06 80 ALA B N 1
ATOM 1513 C CA . ALA B 1 80 ? 4.043 -0.88 3.061 1 95.06 80 ALA B CA 1
ATOM 1514 C C . ALA B 1 80 ? 5.453 -0.59 3.562 1 95.06 80 ALA B C 1
ATOM 1516 O O . ALA B 1 80 ? 5.828 0.57 3.742 1 95.06 80 ALA B O 1
ATOM 1517 N N . THR B 1 81 ? 6.242 -1.574 3.781 1 94.25 81 THR B N 1
ATOM 1518 C CA . THR B 1 81 ? 7.605 -1.437 4.281 1 94.25 81 THR B CA 1
ATOM 1519 C C . THR B 1 81 ? 8.477 -0.703 3.268 1 94.25 81 THR B C 1
ATOM 1521 O O . THR B 1 81 ? 9.227 0.209 3.629 1 94.25 81 THR B O 1
ATOM 1524 N N . LEU B 1 82 ? 8.367 -1.052 1.997 1 95.31 82 LEU B N 1
ATOM 1525 C CA . LEU B 1 82 ? 9.117 -0.383 0.94 1 95.31 82 LEU B CA 1
ATOM 1526 C C . LEU B 1 82 ? 8.719 1.083 0.83 1 95.31 82 LEU B C 1
ATOM 1528 O O . LEU B 1 82 ? 9.57 1.958 0.679 1 95.31 82 LEU B O 1
ATOM 1532 N N . ALA B 1 83 ? 7.41 1.314 0.884 1 96.31 83 ALA B N 1
ATOM 1533 C CA . ALA B 1 83 ? 6.91 2.688 0.818 1 96.31 83 ALA B CA 1
ATOM 1534 C C . ALA B 1 83 ? 7.438 3.518 1.983 1 96.31 83 ALA B C 1
ATOM 1536 O O . ALA B 1 83 ? 7.773 4.695 1.815 1 96.31 83 ALA B O 1
ATOM 1537 N N . ARG B 1 84 ? 7.492 2.889 3.16 1 94.62 84 ARG B N 1
ATOM 1538 C CA . ARG B 1 84 ? 8.055 3.57 4.32 1 94.62 84 ARG B CA 1
ATOM 1539 C C . ARG B 1 84 ? 9.516 3.938 4.086 1 94.62 84 ARG B C 1
ATOM 1541 O O . ARG B 1 84 ? 9.953 5.039 4.43 1 94.62 84 ARG B O 1
ATOM 1548 N N . GLY B 1 85 ? 10.273 3.025 3.568 1 94.31 85 GLY B N 1
ATOM 1549 C CA . GLY B 1 85 ? 11.656 3.32 3.227 1 94.31 85 GLY B CA 1
ATOM 1550 C C . GLY B 1 85 ? 11.797 4.453 2.23 1 94.31 85 GLY B C 1
ATOM 1551 O O . GLY B 1 85 ? 12.648 5.336 2.398 1 94.31 85 GLY B O 1
ATOM 1552 N N . TYR B 1 86 ? 11.008 4.391 1.187 1 94.62 86 TYR B N 1
ATOM 1553 C CA . TYR B 1 86 ? 11.008 5.461 0.193 1 94.62 86 TYR B CA 1
ATOM 1554 C C . TYR B 1 86 ? 10.648 6.797 0.83 1 94.62 86 TYR B C 1
ATOM 1556 O O . TYR B 1 86 ? 11.289 7.816 0.551 1 94.62 86 TYR B O 1
ATOM 1564 N N . TYR B 1 87 ? 9.617 6.844 1.642 1 94.81 87 TYR B N 1
ATOM 1565 C CA . TYR B 1 87 ? 9.164 8.047 2.332 1 94.81 87 TYR B CA 1
ATOM 1566 C C . TYR B 1 87 ? 10.281 8.625 3.195 1 94.81 87 TYR B C 1
ATOM 1568 O O . TYR B 1 87 ? 10.508 9.844 3.191 1 94.81 87 TYR B O 1
ATOM 1576 N N . LYS B 1 88 ? 10.984 7.793 3.934 1 92.75 88 LYS B N 1
ATOM 1577 C CA . LYS B 1 88 ? 12.094 8.211 4.793 1 92.75 88 LYS B CA 1
ATOM 1578 C C . LYS B 1 88 ? 13.195 8.875 3.977 1 92.75 88 LYS B C 1
ATOM 1580 O O . LYS B 1 88 ? 13.734 9.906 4.379 1 92.75 88 LYS B O 1
ATOM 1585 N N . GLN B 1 89 ? 13.508 8.305 2.92 1 91.31 89 GLN B N 1
ATOM 1586 C CA . GLN B 1 89 ? 14.562 8.844 2.068 1 91.31 89 GLN B CA 1
ATOM 1587 C C . GLN B 1 89 ? 14.148 10.188 1.466 1 91.31 89 GLN B C 1
ATOM 1589 O O . GLN B 1 89 ? 14.953 11.117 1.395 1 91.31 89 GLN B O 1
ATOM 1594 N N . LYS B 1 90 ? 12.969 10.227 1.007 1 89.44 90 LYS B N 1
ATOM 1595 C CA . LYS B 1 90 ? 12.43 11.453 0.429 1 89.44 90 LYS B CA 1
ATOM 1596 C C . LYS B 1 90 ? 12.453 12.594 1.44 1 89.44 90 LYS B C 1
ATOM 1598 O O . LYS B 1 90 ? 12.711 13.75 1.078 1 89.44 90 LYS B O 1
ATOM 1603 N N . GLN B 1 91 ? 12.133 12.281 2.725 1 86.75 91 GLN B N 1
ATOM 1604 C CA . GLN B 1 91 ? 12.148 13.289 3.779 1 86.75 91 GLN B CA 1
ATOM 1605 C C . GLN B 1 91 ? 13.578 13.703 4.113 1 86.75 91 GLN B C 1
ATOM 1607 O O . GLN B 1 91 ? 13.82 14.844 4.516 1 86.75 91 GLN B O 1
ATOM 1612 N N . GLY B 1 92 ? 14.438 12.711 4.227 1 74.56 92 GLY B N 1
ATOM 1613 C C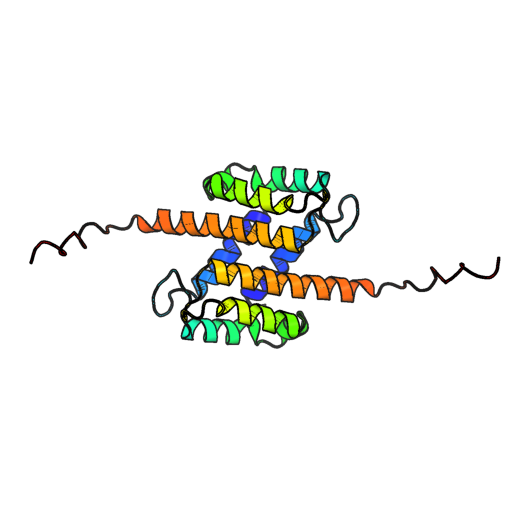A . GLY B 1 92 ? 15.828 13.055 4.477 1 74.56 92 GLY B CA 1
ATOM 1614 C C . GLY B 1 92 ? 16.438 13.883 3.371 1 74.56 92 GLY B C 1
ATOM 1615 O O . GLY B 1 92 ? 17.266 14.766 3.635 1 74.56 92 GLY B O 1
ATOM 1616 N N . LYS B 1 93 ? 16.266 13.531 2.205 1 60.97 93 LYS B N 1
ATOM 1617 C CA . LY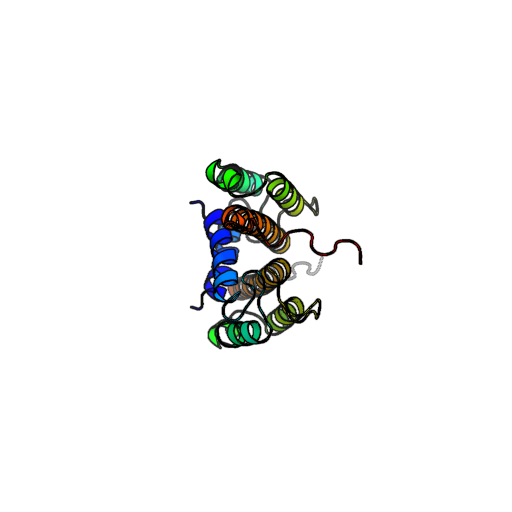S B 1 93 ? 16.781 14.289 1.076 1 60.97 93 LYS B CA 1
ATOM 1618 C C . LYS B 1 93 ? 16.172 15.688 1.019 1 60.97 93 LYS B C 1
ATOM 1620 O O . LYS B 1 93 ? 16.828 16.641 0.579 1 60.97 93 LYS B O 1
ATOM 1625 N N . GLY B 1 94 ? 14.859 15.852 1.418 1 51.91 94 GLY B N 1
ATOM 1626 C CA . GLY B 1 94 ? 14.242 17.172 1.484 1 51.91 94 GLY B CA 1
ATOM 1627 C C . GLY B 1 94 ? 14.758 18.016 2.633 1 51.91 94 GLY B C 1
ATOM 1628 O O . GLY B 1 94 ? 14.453 19.203 2.725 1 51.91 94 GLY B O 1
ATOM 1629 N N . GLY B 1 95 ? 15.07 17.281 3.721 1 45.53 95 GLY B N 1
ATOM 1630 C CA . GLY B 1 95 ? 15.578 18.078 4.824 1 45.53 95 GLY B CA 1
ATOM 1631 C C . GLY B 1 95 ? 16.875 18.797 4.5 1 45.53 95 GLY B C 1
ATOM 1632 O O . GLY B 1 95 ? 17.453 19.453 5.359 1 45.53 95 GLY B O 1
ATOM 1633 N N . LYS B 1 96 ? 17.5 18.422 3.57 1 43.38 96 LYS B N 1
ATOM 1634 C CA . LYS B 1 96 ? 18.656 19.312 3.406 1 43.38 96 LYS B CA 1
ATOM 1635 C C . LYS B 1 96 ? 18.219 20.719 3.023 1 43.38 96 LYS B C 1
ATOM 1637 O O . LYS B 1 96 ? 18.406 21.141 1.88 1 43.38 96 LYS B O 1
ATOM 1642 N N . LYS B 1 97 ? 17.062 21.281 3.217 1 41.22 97 LYS B N 1
ATOM 1643 C CA . LYS B 1 97 ? 17.203 22.719 3.395 1 41.22 97 LYS B CA 1
ATOM 1644 C C . LYS B 1 97 ? 18.125 23.047 4.566 1 41.22 97 LYS B C 1
ATOM 1646 O O . LYS B 1 97 ? 18.312 22.219 5.457 1 41.22 97 LYS B O 1
ATOM 1651 N N . GLY B 1 98 ? 18.781 24.438 4.711 1 33.38 98 GLY B N 1
ATOM 1652 C CA . GLY B 1 98 ? 19.656 25.25 5.539 1 33.38 98 GLY B CA 1
ATOM 1653 C C . GLY B 1 98 ? 19.188 25.359 6.973 1 33.38 98 GLY B C 1
ATOM 1654 O O . GLY B 1 98 ? 18.328 26.188 7.285 1 33.38 98 GLY B O 1
ATOM 1655 N N . LYS B 1 99 ? 18.766 24.453 7.68 1 36.94 99 LYS B N 1
ATOM 1656 C CA . LYS B 1 99 ? 18.953 24.766 9.094 1 36.94 99 LYS B CA 1
ATOM 1657 C C . LYS B 1 99 ? 20.391 25.203 9.367 1 36.94 99 LYS B C 1
ATOM 1659 O O . LYS B 1 99 ? 21.297 24.359 9.484 1 36.94 99 LYS B O 1
ATOM 1664 N N . GLY B 1 100 ? 21.062 26.172 8.797 1 30.19 100 GLY B N 1
ATOM 1665 C CA . GLY B 1 100 ? 22.062 26.922 9.531 1 30.19 100 GLY B CA 1
ATOM 1666 C C . GLY B 1 100 ? 21.625 27.281 10.945 1 30.19 100 GLY B C 1
ATOM 1667 O O . GLY B 1 100 ? 22.328 26.969 11.914 1 30.19 100 GLY B O 1
ATOM 1668 N N . ARG B 1 101 ? 20.953 28.578 11.289 1 33.12 101 ARG B N 1
ATOM 1669 C CA . ARG B 1 101 ? 21.109 29.531 12.375 1 33.12 101 ARG B CA 1
ATOM 1670 C C . ARG B 1 101 ? 20.297 29.109 13.602 1 33.12 101 ARG B C 1
ATOM 1672 O O . ARG B 1 101 ? 20.203 29.859 14.57 1 33.12 101 ARG B O 1
ATOM 1679 N N . GLU B 1 102 ? 19.297 28.234 13.664 1 32.5 102 GLU B N 1
ATOM 1680 C CA . GLU B 1 102 ? 18.797 28.188 15.039 1 32.5 102 GLU B CA 1
ATOM 1681 C C . GLU B 1 102 ? 19.828 27.562 15.977 1 32.5 102 GLU B C 1
ATOM 1683 O O . GLU B 1 102 ? 20.047 26.359 15.953 1 32.5 102 GLU B O 1
ATOM 1688 N N . GLU B 1 103 ? 21.172 28.203 16.047 1 28.94 103 GLU B N 1
ATOM 1689 C CA . GLU B 1 103 ? 22.25 28.219 17.047 1 28.94 103 GLU B CA 1
ATOM 1690 C C . GLU B 1 103 ? 21.703 28.031 18.453 1 28.94 103 GLU B C 1
ATOM 1692 O O . GLU B 1 103 ? 20.516 28.312 18.703 1 28.94 103 GLU B O 1
ATOM 1697 N N . ASP B 1 104 ? 22.484 27.453 19.438 1 32 104 ASP B N 1
ATOM 1698 C CA . ASP B 1 104 ? 22.859 27.234 20.828 1 32 104 ASP B CA 1
ATOM 1699 C C . ASP B 1 104 ? 22.562 28.484 21.672 1 32 104 ASP B C 1
ATOM 1701 O O . ASP B 1 104 ? 23.484 29.234 22.031 1 32 104 ASP B O 1
ATOM 1705 N N . GLU B 1 105 ? 21.688 29.438 21.297 1 28.73 105 GLU B N 1
ATOM 1706 C CA . GLU B 1 105 ? 21.812 30.594 22.188 1 28.73 105 GLU B CA 1
ATOM 1707 C C . GLU B 1 105 ? 21.531 30.203 23.625 1 28.73 105 GLU B C 1
ATOM 1709 O O . GLU B 1 105 ? 20.438 30.406 24.141 1 28.73 105 GLU B O 1
ATOM 1714 N N . GLN B 1 106 ? 21.453 28.797 23.984 1 27.17 106 GLN B N 1
ATOM 1715 C CA . GLN B 1 106 ? 21.531 28.719 25.438 1 27.17 106 GLN B CA 1
ATOM 1716 C C . GLN B 1 106 ? 22.828 29.359 25.953 1 27.17 106 GLN B C 1
ATOM 1718 O O . GLN B 1 106 ? 23.812 28.656 26.219 1 27.17 106 GLN B O 1
ATOM 1723 N N . GLU B 1 107 ? 23.516 30.234 25.188 1 24.69 107 GLU B N 1
ATOM 1724 C CA . GLU B 1 107 ? 24.703 30.672 25.891 1 24.69 107 GLU B CA 1
ATOM 1725 C C . GLU B 1 107 ? 24.422 30.891 27.375 1 24.69 107 GLU B C 1
ATOM 1727 O O . GLU B 1 107 ? 23.266 30.922 27.797 1 24.69 107 GLU B O 1
ATOM 1732 N N . ASP B 1 108 ? 25.188 31.891 27.953 1 27.31 108 ASP B N 1
ATOM 1733 C CA . ASP B 1 108 ? 25.953 32.469 29.047 1 27.31 108 ASP B CA 1
ATOM 1734 C C . ASP B 1 108 ? 25.047 33.219 30.031 1 27.31 108 ASP B C 1
ATOM 1736 O O . ASP B 1 108 ? 25.531 33.844 30.984 1 27.31 108 ASP B O 1
ATOM 1740 N N . GLN B 1 109 ? 23.594 33.094 30.047 1 23.7 109 GLN B N 1
ATOM 1741 C CA . GLN B 1 109 ? 23.328 33.75 31.312 1 23.7 109 GLN B CA 1
ATOM 1742 C C . GLN B 1 109 ? 23.531 32.781 32.469 1 23.7 109 GLN B C 1
ATOM 1744 O O . GLN B 1 109 ? 23.188 31.594 32.375 1 23.7 109 GLN B O 1
#

Radius of gyration: 20.65 Å; Cα contacts (8 Å, |Δi|>4): 238; chains: 2; bounding box: 47×80×45 Å

Nearest PDB structures (foldseek):
  1irj-assembly1_A  TM=7.249E-01  e=5.487E-04  Homo sapiens
  8sjb-assembly1_C  TM=6.859E-01  e=3.546E-04  Homo sapiens
  6zfe-assembly1_A-2  TM=7.267E-01  e=6.216E-04  Mus musculus
  1xk4-assembly1_C  TM=7.555E-01  e=3.349E-03  Homo sapiens
  7ui5-assembly1_B  TM=6.065E-01  e=7.978E-04  Homo sapiens

Organism: Gadus morhua (NCBI:txid8049)

pLDDT: mean 80.08, std 20.92, range [21.05, 97.31]

Foldseek 3Di:
DDPVVVVVVVLVVVQQVLAPPPDHSFKHALVSVVVCCVVPVPDPVLPVQFPPVLSVVLVCLQCVVVPRIGGSVSSVVSVVSSVVRNVVSVVVVVVPPDPPPPDDVVDDD/DDPVVVVVVVLVVVLQVLAPPPHHSQKHALVSVVVCCVVPVPDPVLPVQFPPVLSVVLVCLQCVVVPRIGGSVSSVVSVVSSVVRNVVSVVVVVPPPDPPPPDPVVDDD